Protein AF-A0A2V3IV19-F1 (afdb_monomer)

Solvent-accessible surface area (backbone atoms only — not comparable to full-atom values): 17914 Å² total; per-residue (Å²): 131,68,61,55,79,85,38,60,62,47,59,50,41,51,50,36,37,50,54,35,50,52,53,36,54,53,34,52,51,52,36,40,54,43,46,51,50,49,54,56,48,45,69,61,40,52,60,48,52,54,53,47,34,49,76,71,74,35,90,47,72,63,54,47,50,52,59,54,39,73,64,44,60,71,58,44,28,54,30,52,54,49,39,53,56,52,51,72,70,45,90,74,72,60,67,84,42,59,51,62,53,49,56,50,48,55,37,67,74,69,75,61,87,44,74,66,50,56,44,39,53,58,45,38,44,53,42,47,22,49,48,30,41,46,50,15,50,41,38,41,72,71,47,67,100,55,17,61,59,57,16,48,54,28,31,51,42,18,37,52,38,32,50,38,45,49,69,38,61,74,58,61,74,55,57,57,50,53,39,50,42,44,52,47,54,56,57,48,53,78,59,54,85,50,59,78,67,51,62,62,51,56,76,74,74,56,61,59,69,63,34,44,56,49,40,48,52,45,31,39,53,35,50,53,48,31,47,54,43,47,42,52,35,48,46,41,50,52,43,47,52,51,50,54,55,50,46,52,44,46,52,48,59,66,49,53,80,76,46,80,89,47,33,64,62,41,48,54,50,40,50,64,48,53,59,50,48,43,54,49,44,55,50,52,49,60,58,63,36,69,65,56,44,42,50,53,52,53,52,49,36,62,75,71,66,56,71,58,93,69,56,69,57,67,67,58,54,50,49,53,62,68,66,65,80,80,76,84,91,122

Radius of gyration: 22.76 Å; Cα contacts (8 Å, |Δi|>4): 335; chains: 1; bounding box: 57×36×74 Å

Structure (mmCIF, N/CA/C/O backbone):
data_AF-A0A2V3IV19-F1
#
_entry.id   AF-A0A2V3IV19-F1
#
loop_
_atom_site.group_PDB
_atom_site.id
_atom_site.type_symbol
_atom_site.label_atom_id
_atom_site.label_alt_id
_atom_site.label_comp_id
_atom_site.label_asym_id
_atom_site.label_entity_id
_atom_site.label_seq_id
_atom_site.pdbx_PDB_ins_code
_atom_site.Cartn_x
_atom_site.Cartn_y
_atom_site.Cartn_z
_atom_site.occupancy
_atom_site.B_iso_or_equiv
_atom_site.auth_seq_id
_atom_site.auth_comp_id
_atom_site.auth_asym_id
_atom_site.auth_atom_id
_atom_site.pdbx_PDB_model_num
ATOM 1 N N . MET A 1 1 ? 26.878 -9.800 -41.830 1.00 52.06 1 MET A N 1
ATOM 2 C CA . MET A 1 1 ? 27.479 -9.643 -40.488 1.00 52.06 1 MET A CA 1
ATOM 3 C C . MET A 1 1 ? 26.337 -9.477 -39.510 1.00 52.06 1 MET A C 1
ATOM 5 O O . MET A 1 1 ? 25.457 -8.678 -39.806 1.00 52.06 1 MET A O 1
ATOM 9 N N . SER A 1 2 ? 26.273 -10.272 -38.439 1.00 62.50 2 SER A N 1
ATOM 10 C CA . SER A 1 2 ? 25.193 -10.122 -37.458 1.00 62.50 2 SER A CA 1
ATOM 11 C C . SER A 1 2 ? 25.322 -8.772 -36.749 1.00 62.50 2 SER A C 1
ATOM 13 O O . SER A 1 2 ? 26.428 -8.311 -36.469 1.00 62.50 2 SER A O 1
ATOM 15 N N . ILE A 1 3 ? 24.183 -8.134 -36.481 1.00 62.25 3 ILE A N 1
ATOM 16 C CA . ILE A 1 3 ? 24.070 -6.857 -35.756 1.00 62.25 3 ILE A CA 1
ATOM 17 C C . ILE A 1 3 ? 24.782 -6.922 -34.391 1.00 62.25 3 ILE A C 1
ATOM 19 O O . ILE A 1 3 ? 25.356 -5.931 -33.943 1.00 62.25 3 ILE A O 1
ATOM 23 N N . ASP A 1 4 ? 24.851 -8.119 -33.803 1.00 64.75 4 ASP A N 1
ATOM 24 C CA . ASP A 1 4 ? 25.584 -8.425 -32.571 1.00 64.75 4 ASP A CA 1
ATOM 25 C C . ASP A 1 4 ? 27.076 -8.052 -32.604 1.00 64.75 4 ASP A C 1
ATOM 27 O O . ASP A 1 4 ? 27.657 -7.803 -31.553 1.00 64.75 4 ASP A O 1
ATOM 31 N N . LEU A 1 5 ? 27.715 -8.000 -33.782 1.00 71.19 5 LEU A N 1
ATOM 32 C CA . LEU A 1 5 ? 29.143 -7.677 -33.885 1.00 71.19 5 LEU A CA 1
ATOM 33 C C . LEU A 1 5 ? 29.427 -6.192 -33.604 1.00 71.19 5 LEU A C 1
ATOM 35 O O . LEU A 1 5 ? 30.480 -5.859 -33.069 1.00 71.19 5 LEU A O 1
ATOM 39 N N . PHE A 1 6 ? 28.495 -5.305 -33.964 1.00 77.00 6 PHE A N 1
ATOM 40 C CA . PHE A 1 6 ? 28.648 -3.856 -33.782 1.00 77.00 6 PHE A CA 1
ATOM 41 C C . PHE A 1 6 ? 28.018 -3.352 -32.479 1.00 77.00 6 PHE A C 1
ATOM 43 O O . PHE A 1 6 ? 28.392 -2.285 -31.995 1.00 77.00 6 PHE A O 1
ATOM 50 N N . TYR A 1 7 ? 27.089 -4.120 -31.900 1.00 81.44 7 TYR A N 1
ATOM 51 C CA . TYR A 1 7 ? 26.374 -3.765 -30.673 1.00 81.44 7 TYR A CA 1
ATOM 52 C C . TYR A 1 7 ? 26.265 -4.965 -29.713 1.00 81.44 7 TYR A C 1
ATOM 54 O O . TYR A 1 7 ? 25.152 -5.382 -29.385 1.00 81.44 7 TYR A O 1
ATOM 62 N N . PRO A 1 8 ? 27.392 -5.528 -29.237 1.00 85.44 8 PRO A N 1
ATOM 63 C CA . PRO A 1 8 ? 27.384 -6.736 -28.402 1.00 85.44 8 PRO A CA 1
ATOM 64 C C . PRO A 1 8 ? 26.578 -6.557 -27.105 1.00 85.44 8 PRO A C 1
ATOM 66 O O . PRO A 1 8 ? 25.877 -7.468 -26.666 1.00 85.44 8 PRO A O 1
ATOM 69 N N . GLU A 1 9 ? 26.591 -5.345 -26.549 1.00 91.12 9 GLU A N 1
ATOM 70 C CA . GLU A 1 9 ? 25.873 -4.987 -25.322 1.00 91.12 9 GLU A CA 1
ATOM 71 C C . GLU A 1 9 ? 24.345 -4.921 -25.481 1.00 91.12 9 GLU A C 1
ATOM 73 O O . GLU A 1 9 ? 23.625 -4.889 -24.486 1.00 91.12 9 GLU A O 1
ATOM 78 N N . ASN A 1 10 ? 23.799 -4.921 -26.706 1.00 89.12 10 ASN A N 1
ATOM 79 C CA . ASN A 1 10 ? 22.341 -4.925 -26.887 1.00 89.12 10 ASN A CA 1
ATOM 80 C C . ASN A 1 10 ? 21.701 -6.202 -26.333 1.00 89.12 10 ASN A C 1
ATOM 82 O O . ASN A 1 10 ? 20.564 -6.154 -25.872 1.00 89.12 10 ASN A O 1
ATOM 86 N N . ARG A 1 11 ? 22.434 -7.323 -26.305 1.00 88.56 11 ARG A N 1
ATOM 87 C CA . ARG A 1 11 ? 21.969 -8.555 -25.653 1.00 88.56 11 ARG A CA 1
ATOM 88 C C . ARG A 1 11 ? 21.822 -8.372 -24.143 1.00 88.56 11 ARG A C 1
ATOM 90 O O . ARG A 1 11 ? 20.810 -8.782 -23.583 1.00 88.56 11 ARG A O 1
ATOM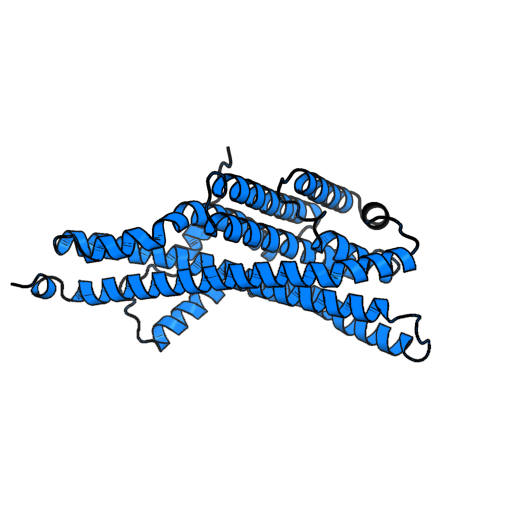 97 N N . ASN A 1 12 ? 22.790 -7.712 -23.507 1.00 93.62 12 ASN A N 1
ATOM 98 C CA . ASN A 1 12 ? 22.751 -7.408 -22.077 1.00 93.62 12 ASN A CA 1
ATOM 99 C C . ASN A 1 12 ? 21.617 -6.431 -21.748 1.00 93.62 12 ASN A C 1
ATOM 101 O O . ASN A 1 12 ? 20.843 -6.686 -20.829 1.00 93.62 12 ASN A O 1
ATOM 105 N N . ARG A 1 13 ? 21.437 -5.384 -22.564 1.00 93.38 13 ARG A N 1
ATOM 106 C CA . ARG A 1 13 ? 20.307 -4.453 -22.434 1.00 93.38 13 ARG A CA 1
ATOM 107 C C . ARG A 1 13 ? 18.954 -5.142 -22.582 1.00 93.38 13 ARG A C 1
ATOM 109 O O . ARG A 1 13 ? 18.081 -4.946 -21.749 1.00 93.38 13 ARG A O 1
ATOM 116 N N . ALA A 1 14 ? 18.774 -5.967 -23.615 1.00 89.81 14 ALA A N 1
ATOM 117 C CA . ALA A 1 14 ? 17.523 -6.694 -23.836 1.00 89.81 14 ALA A CA 1
ATOM 118 C C . ALA A 1 14 ? 17.211 -7.651 -22.676 1.00 89.81 14 ALA A C 1
ATOM 120 O O . ALA A 1 14 ? 16.070 -7.715 -22.212 1.00 89.81 14 ALA A O 1
ATOM 121 N N . LYS A 1 15 ? 18.236 -8.340 -22.157 1.00 91.31 15 LYS A N 1
ATOM 122 C CA . LYS A 1 15 ? 18.108 -9.158 -20.949 1.00 91.31 15 LYS A CA 1
ATOM 123 C C . LYS A 1 15 ? 17.682 -8.306 -19.751 1.00 91.31 15 LYS A C 1
ATOM 125 O O . LYS A 1 15 ? 16.736 -8.679 -19.069 1.00 91.31 15 LYS A O 1
ATOM 130 N N . ARG A 1 16 ? 18.314 -7.148 -19.534 1.00 94.69 16 ARG A N 1
ATOM 131 C CA . ARG A 1 16 ? 17.967 -6.231 -18.439 1.00 94.69 16 ARG A CA 1
ATOM 132 C C . ARG A 1 16 ? 16.533 -5.710 -18.543 1.00 94.69 16 ARG A C 1
ATOM 134 O O . ARG A 1 16 ? 15.823 -5.724 -17.545 1.00 94.69 16 ARG A O 1
ATOM 141 N N . VAL A 1 17 ? 16.081 -5.312 -19.734 1.00 92.31 17 VAL A N 1
ATOM 142 C CA . VAL A 1 17 ? 14.677 -4.924 -19.968 1.00 92.31 17 VAL A CA 1
ATOM 143 C C . VAL A 1 17 ? 13.735 -6.064 -19.586 1.00 92.31 17 VAL A C 1
ATOM 145 O O . VAL A 1 17 ? 12.771 -5.828 -18.867 1.00 92.31 17 VAL A O 1
ATOM 148 N N . THR A 1 18 ? 14.036 -7.295 -20.012 1.00 89.75 18 THR A N 1
ATOM 149 C CA . THR A 1 18 ? 13.221 -8.479 -19.685 1.00 89.75 18 THR A CA 1
ATOM 150 C C . THR A 1 18 ? 13.160 -8.707 -18.174 1.00 89.75 18 THR A C 1
ATOM 152 O O . THR A 1 18 ? 12.074 -8.820 -17.623 1.00 89.75 18 THR A O 1
ATOM 155 N N . GLU A 1 19 ? 14.306 -8.668 -17.487 1.00 94.06 19 GLU A N 1
ATOM 156 C CA . GLU A 1 19 ? 14.378 -8.799 -16.025 1.00 94.06 19 GLU A CA 1
ATOM 157 C C . GLU A 1 19 ? 13.529 -7.733 -15.305 1.00 94.06 19 GLU A C 1
ATOM 159 O O . GLU A 1 19 ? 12.801 -8.055 -14.370 1.00 94.06 19 GLU A O 1
ATOM 164 N N . LEU A 1 20 ? 13.584 -6.470 -15.744 1.00 93.56 20 LEU A N 1
ATOM 165 C CA . LEU A 1 20 ? 12.790 -5.385 -15.155 1.00 93.56 20 LEU A CA 1
ATOM 166 C C . LEU A 1 20 ? 11.284 -5.561 -15.408 1.00 93.56 20 LEU A C 1
ATOM 168 O O . LEU A 1 20 ? 10.480 -5.300 -14.513 1.00 93.56 20 LEU A O 1
ATOM 172 N N . VAL A 1 21 ? 10.898 -6.002 -16.608 1.00 90.12 21 VAL A N 1
ATOM 173 C CA . VAL A 1 21 ? 9.497 -6.282 -16.968 1.00 90.12 21 VAL A CA 1
ATOM 174 C C . VAL A 1 21 ? 8.944 -7.453 -16.157 1.00 90.12 21 VAL A C 1
ATOM 176 O O . VAL A 1 21 ? 7.823 -7.365 -15.646 1.00 90.12 21 VAL A O 1
ATOM 179 N N . ASP A 1 22 ? 9.729 -8.518 -15.993 1.00 90.88 22 ASP A N 1
ATOM 180 C CA . ASP A 1 22 ? 9.362 -9.684 -15.191 1.00 90.88 22 ASP A CA 1
ATOM 181 C C . ASP A 1 22 ? 9.191 -9.302 -13.712 1.00 90.88 22 ASP A C 1
ATOM 183 O O . ASP A 1 22 ? 8.185 -9.666 -13.098 1.00 90.88 22 ASP A O 1
ATOM 187 N N . ASP A 1 23 ? 10.115 -8.502 -13.156 1.00 93.94 23 ASP A N 1
ATOM 188 C CA . ASP A 1 23 ? 10.024 -7.981 -11.785 1.00 93.94 23 ASP A CA 1
ATOM 189 C C . ASP A 1 23 ? 8.724 -7.170 -11.594 1.00 93.94 23 ASP A C 1
ATOM 191 O O . ASP A 1 23 ? 7.962 -7.407 -10.652 1.00 93.94 23 ASP A O 1
ATOM 195 N N . VAL A 1 24 ? 8.442 -6.223 -12.503 1.00 91.62 24 VAL A N 1
ATOM 196 C CA . VAL A 1 24 ? 7.226 -5.389 -12.469 1.00 91.62 24 VAL A CA 1
ATOM 197 C C . VAL A 1 24 ? 5.968 -6.253 -12.533 1.00 91.62 24 VAL A C 1
ATOM 199 O O . VAL A 1 24 ? 5.071 -6.080 -11.708 1.00 91.62 24 VAL A O 1
ATOM 202 N N . SER A 1 25 ? 5.911 -7.203 -13.465 1.00 90.12 25 SER A N 1
ATOM 203 C CA . SER A 1 25 ? 4.753 -8.084 -13.663 1.00 90.12 25 SER A CA 1
ATOM 204 C C . SER A 1 25 ? 4.514 -8.992 -12.454 1.00 90.12 25 SER A C 1
ATOM 206 O O . SER A 1 25 ? 3.380 -9.164 -12.002 1.00 90.12 25 SER A O 1
ATOM 208 N N . GLY A 1 26 ? 5.585 -9.548 -11.878 1.00 92.50 26 GLY A N 1
ATOM 209 C CA . GLY A 1 26 ? 5.513 -10.352 -10.659 1.00 92.50 26 GLY A CA 1
ATOM 210 C C . GLY A 1 26 ? 4.935 -9.564 -9.483 1.00 92.50 26 GLY A C 1
ATOM 211 O O . GLY A 1 26 ? 4.044 -10.048 -8.784 1.00 92.50 26 GLY A O 1
ATOM 212 N N . MET A 1 27 ? 5.377 -8.320 -9.299 1.00 93.94 27 MET A N 1
ATOM 213 C CA . MET A 1 27 ? 4.869 -7.451 -8.237 1.00 93.94 27 MET A CA 1
ATOM 214 C C . MET A 1 27 ? 3.436 -6.966 -8.483 1.00 93.94 27 MET A C 1
ATOM 216 O O . MET A 1 27 ? 2.649 -6.887 -7.542 1.00 93.94 27 MET A O 1
ATOM 220 N N . GLN A 1 28 ? 3.056 -6.697 -9.734 1.00 90.94 28 GLN A N 1
ATOM 221 C CA . GLN A 1 28 ? 1.670 -6.390 -10.100 1.00 90.94 28 GLN A CA 1
ATOM 222 C C . GLN A 1 28 ? 0.714 -7.518 -9.696 1.00 90.94 28 GLN A C 1
ATOM 224 O O . GLN A 1 28 ? -0.318 -7.260 -9.072 1.00 90.94 28 GLN A O 1
ATOM 229 N N . ASN A 1 29 ? 1.091 -8.767 -9.981 1.00 92.81 29 ASN A N 1
ATOM 230 C CA . ASN A 1 29 ? 0.334 -9.937 -9.540 1.00 92.81 29 ASN A CA 1
ATOM 231 C C . ASN A 1 29 ? 0.284 -10.029 -8.009 1.00 92.81 29 ASN A C 1
ATOM 233 O O . ASN A 1 29 ? -0.790 -10.227 -7.449 1.00 92.81 29 ASN A O 1
ATOM 237 N N . ALA A 1 30 ? 1.405 -9.788 -7.322 1.00 94.69 30 ALA A N 1
ATOM 238 C CA . ALA A 1 30 ? 1.436 -9.785 -5.860 1.00 94.69 30 ALA A CA 1
ATOM 239 C C . ALA A 1 30 ? 0.510 -8.719 -5.240 1.00 94.69 30 ALA A C 1
ATOM 241 O O . ALA A 1 30 ? -0.105 -8.974 -4.205 1.00 94.69 30 ALA A O 1
ATOM 242 N N . ILE A 1 31 ? 0.384 -7.534 -5.851 1.00 92.75 31 ILE A N 1
ATOM 243 C CA . ILE A 1 31 ? -0.557 -6.491 -5.406 1.00 92.75 31 ILE A CA 1
ATOM 244 C C . ILE A 1 31 ? -2.004 -6.951 -5.593 1.00 92.75 31 ILE A C 1
ATOM 246 O O . ILE A 1 31 ? -2.818 -6.750 -4.689 1.00 92.75 31 ILE A O 1
ATOM 250 N N . ARG A 1 32 ? -2.328 -7.591 -6.724 1.00 93.69 32 ARG A N 1
ATOM 251 C CA . ARG A 1 32 ? -3.662 -8.161 -6.953 1.00 93.69 32 ARG A CA 1
ATOM 252 C C . ARG A 1 32 ? -3.995 -9.208 -5.893 1.00 93.69 32 ARG A C 1
ATOM 254 O O . ARG A 1 32 ? -5.013 -9.077 -5.225 1.00 93.69 32 ARG A O 1
ATOM 261 N N . ASP A 1 33 ? -3.103 -10.168 -5.671 1.00 95.75 33 ASP A N 1
ATOM 262 C CA . ASP A 1 33 ? -3.319 -11.244 -4.701 1.00 95.75 33 ASP A CA 1
ATOM 263 C C . ASP A 1 33 ? -3.478 -10.693 -3.271 1.00 95.75 33 ASP A C 1
ATOM 265 O O . ASP A 1 33 ? -4.300 -11.174 -2.494 1.00 95.75 33 ASP A O 1
ATOM 269 N N . LYS A 1 34 ? -2.729 -9.641 -2.909 1.00 94.94 34 LYS A N 1
ATOM 270 C CA . LYS A 1 34 ? -2.891 -8.942 -1.620 1.00 94.94 34 LYS A CA 1
ATOM 271 C C . LYS A 1 34 ? -4.200 -8.160 -1.532 1.00 94.94 34 LYS A C 1
ATOM 273 O O . LYS A 1 34 ? -4.776 -8.078 -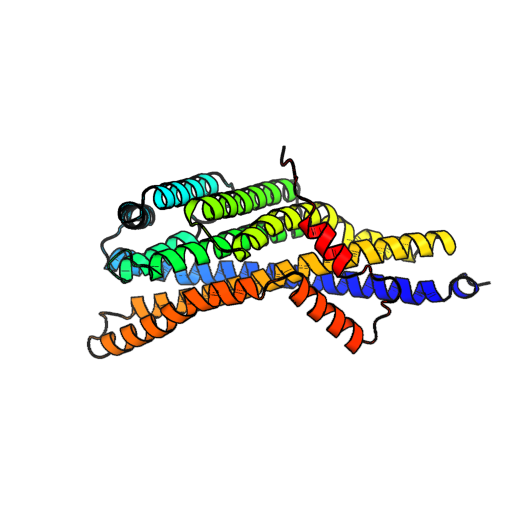0.452 1.00 94.94 34 LYS A O 1
ATOM 278 N N . THR A 1 35 ? -4.670 -7.596 -2.642 1.00 91.94 35 THR A N 1
ATOM 279 C CA . THR A 1 35 ? -5.984 -6.940 -2.708 1.00 91.94 35 THR A CA 1
ATOM 280 C C . THR A 1 35 ? -7.093 -7.961 -2.465 1.00 91.94 35 THR A C 1
ATOM 282 O O . THR A 1 35 ? -7.953 -7.720 -1.622 1.00 91.94 35 THR A O 1
ATOM 285 N N . ASP A 1 36 ? -7.012 -9.130 -3.102 1.00 91.94 36 ASP A N 1
ATOM 286 C CA . ASP A 1 36 ? -7.973 -10.218 -2.903 1.00 91.94 36 ASP A CA 1
ATOM 287 C C . ASP A 1 36 ? -7.933 -10.737 -1.446 1.00 91.94 36 ASP A C 1
ATOM 289 O O . ASP A 1 36 ? -8.977 -10.886 -0.816 1.00 91.94 36 ASP A O 1
ATOM 293 N N . GLN A 1 37 ? -6.743 -10.896 -0.844 1.00 92.44 37 GLN A N 1
ATOM 294 C CA . GLN A 1 37 ? -6.603 -11.244 0.584 1.00 92.44 37 GLN A CA 1
ATOM 295 C C . GLN A 1 37 ? -7.268 -10.224 1.520 1.00 92.44 37 GLN A C 1
ATOM 297 O O . GLN A 1 37 ? -7.842 -10.597 2.546 1.00 92.44 37 GLN A O 1
ATOM 302 N N . LEU A 1 38 ? -7.176 -8.930 1.198 1.00 88.81 38 LEU A N 1
ATOM 303 C CA . LEU A 1 38 ? -7.836 -7.878 1.969 1.00 88.81 38 LEU A CA 1
ATOM 304 C C . LEU A 1 38 ? -9.355 -7.934 1.824 1.00 88.81 38 LEU A C 1
ATOM 306 O O . LEU A 1 38 ? -10.051 -7.670 2.802 1.00 88.81 38 LEU A O 1
ATOM 310 N N . ASP A 1 39 ? -9.873 -8.261 0.643 1.00 88.19 39 ASP A N 1
ATOM 311 C CA . ASP A 1 39 ? -11.312 -8.426 0.423 1.00 88.19 39 ASP A CA 1
ATOM 312 C C . ASP A 1 39 ? -11.846 -9.680 1.149 1.00 88.19 39 ASP A C 1
ATOM 314 O O . ASP A 1 39 ? -12.890 -9.633 1.801 1.00 88.19 39 ASP A O 1
ATOM 318 N N . GLU A 1 40 ? -11.101 -10.790 1.139 1.00 89.06 40 GLU A N 1
ATOM 319 C CA . GLU A 1 40 ? -11.448 -12.000 1.899 1.00 89.06 40 GLU A CA 1
ATOM 320 C C . GLU A 1 40 ? -11.448 -11.771 3.413 1.00 89.06 40 GLU A C 1
ATOM 322 O O . GLU A 1 40 ? -12.303 -12.288 4.136 1.00 89.06 40 GLU A O 1
ATOM 327 N N . ALA A 1 41 ? -10.464 -11.027 3.913 1.00 87.06 41 ALA A N 1
ATOM 328 C CA . ALA A 1 41 ? -10.375 -10.700 5.326 1.00 87.06 41 ALA A CA 1
ATOM 329 C C . ALA A 1 41 ? -11.518 -9.779 5.775 1.00 87.06 41 ALA A C 1
ATOM 331 O O . ALA A 1 41 ? -12.065 -9.987 6.858 1.00 87.06 41 ALA A O 1
ATOM 332 N N . ASP A 1 42 ? -11.963 -8.850 4.926 1.00 83.38 42 ASP A N 1
ATOM 333 C CA . ASP A 1 42 ? -13.160 -8.053 5.210 1.00 83.38 42 ASP A CA 1
ATOM 334 C C . ASP A 1 42 ? -14.389 -8.934 5.390 1.00 83.38 42 ASP A C 1
ATOM 336 O O . ASP A 1 42 ? -15.099 -8.805 6.387 1.00 83.38 42 ASP A O 1
ATOM 340 N N . ALA A 1 43 ? -14.598 -9.897 4.489 1.00 85.69 43 ALA A N 1
ATOM 341 C CA . ALA A 1 43 ? -15.728 -10.816 4.581 1.00 85.69 43 ALA A CA 1
ATOM 342 C C . ALA A 1 43 ? -15.763 -11.589 5.917 1.00 85.69 43 ALA A C 1
ATOM 344 O O . ALA A 1 43 ? -16.844 -11.927 6.405 1.00 85.69 43 ALA A O 1
ATOM 345 N N . ARG A 1 44 ? -14.600 -11.847 6.536 1.00 86.94 44 ARG A N 1
ATOM 346 C CA . ARG A 1 44 ? -14.497 -12.489 7.861 1.00 86.94 44 ARG A CA 1
ATOM 347 C C . ARG A 1 44 ? -14.686 -11.522 9.018 1.00 86.94 44 ARG A C 1
ATOM 349 O O . ARG A 1 44 ? -15.297 -11.880 10.025 1.00 86.94 44 ARG A O 1
ATOM 356 N N . ILE A 1 45 ? -14.163 -10.310 8.893 1.00 84.38 45 ILE A N 1
ATOM 357 C CA . ILE A 1 45 ? -14.211 -9.324 9.964 1.00 84.38 45 ILE A CA 1
ATOM 358 C C . ILE A 1 45 ? -15.612 -8.653 10.038 1.00 84.38 45 ILE A C 1
ATOM 360 O O . ILE A 1 45 ? -16.055 -8.334 11.141 1.00 84.38 45 ILE A O 1
ATOM 364 N N . VAL A 1 46 ? -16.361 -8.494 8.927 1.00 83.19 46 VAL A N 1
ATOM 365 C CA . VAL A 1 46 ? -17.700 -7.849 8.903 1.00 83.19 46 VAL A CA 1
ATOM 366 C C . VAL A 1 46 ? -18.645 -8.476 9.948 1.00 83.19 46 VAL A C 1
ATOM 368 O O . VAL A 1 46 ? -19.234 -7.737 10.743 1.00 83.19 46 VAL A O 1
ATOM 371 N N . PRO A 1 47 ? -18.799 -9.815 10.026 1.00 84.44 47 PRO A N 1
ATOM 372 C CA . PRO A 1 47 ? -19.600 -10.451 11.072 1.00 84.44 47 PRO A CA 1
ATOM 373 C C . PRO A 1 47 ? -19.138 -10.128 12.498 1.00 84.44 47 PRO A C 1
ATOM 375 O O . PRO A 1 47 ? -19.980 -9.860 13.354 1.00 84.44 47 PRO A O 1
ATOM 378 N N . LEU A 1 48 ? -17.823 -10.107 12.751 1.00 84.75 48 LEU A N 1
ATOM 379 C CA . LEU A 1 48 ? -17.266 -9.803 14.075 1.00 84.75 48 LEU A CA 1
ATOM 380 C C . LEU A 1 48 ? -17.609 -8.374 14.504 1.00 84.75 48 LEU A C 1
ATOM 382 O O . LEU A 1 48 ? -18.015 -8.151 15.646 1.00 84.75 48 LEU A O 1
ATOM 386 N N . LEU A 1 49 ? -17.507 -7.415 13.580 1.00 80.75 49 LEU A N 1
ATOM 387 C CA . LEU A 1 49 ? -17.901 -6.025 13.818 1.00 80.75 49 LEU A CA 1
ATOM 388 C C . LEU A 1 49 ? -19.390 -5.914 14.135 1.00 80.75 49 LEU A C 1
ATOM 390 O O . LEU A 1 49 ? -19.760 -5.263 15.109 1.00 80.75 49 LEU A O 1
ATOM 394 N N . ASN A 1 50 ? -20.242 -6.588 13.360 1.00 82.06 50 ASN A N 1
ATOM 395 C CA . ASN A 1 50 ? -21.685 -6.594 13.590 1.00 82.06 50 ASN A CA 1
ATOM 396 C C . ASN A 1 50 ? -22.046 -7.161 14.972 1.00 82.06 50 ASN A C 1
ATOM 398 O O . ASN A 1 50 ? -22.912 -6.617 15.661 1.00 82.06 50 ASN A O 1
ATOM 402 N N . ASP A 1 51 ? -21.380 -8.232 15.401 1.00 84.06 51 ASP A N 1
ATOM 403 C CA . ASP A 1 51 ? -21.598 -8.824 16.721 1.00 84.06 51 ASP A CA 1
ATOM 404 C C . ASP A 1 51 ? -21.123 -7.906 17.851 1.00 84.06 51 ASP A C 1
ATOM 406 O O . ASP A 1 51 ? -21.828 -7.743 18.852 1.00 84.06 51 ASP A O 1
ATOM 410 N N . LEU A 1 52 ? -19.976 -7.245 17.679 1.00 82.81 52 LEU A N 1
ATOM 411 C CA . LEU A 1 52 ? -19.485 -6.254 18.635 1.00 82.81 52 LEU A CA 1
ATOM 412 C C . LEU A 1 52 ? -20.413 -5.044 18.717 1.00 82.81 52 LEU A C 1
ATOM 414 O O . LEU A 1 52 ? -20.800 -4.646 19.813 1.00 82.81 52 LEU A O 1
ATOM 418 N N . MET A 1 53 ? -20.848 -4.496 17.586 1.00 81.56 53 MET A N 1
ATOM 419 C CA . MET A 1 53 ? -21.807 -3.395 17.559 1.00 81.56 53 MET A CA 1
ATOM 420 C C . MET A 1 53 ? -23.079 -3.739 18.338 1.00 81.56 53 MET A C 1
ATOM 422 O O . MET A 1 53 ? -23.477 -2.976 19.221 1.00 81.56 53 MET A O 1
ATOM 426 N N . ARG A 1 54 ? -23.665 -4.923 18.105 1.00 85.12 54 ARG A N 1
ATOM 427 C CA . ARG A 1 54 ? -24.834 -5.400 18.865 1.00 85.12 54 ARG A CA 1
ATOM 428 C C . ARG A 1 54 ? -24.540 -5.512 20.359 1.00 85.12 54 ARG A C 1
ATOM 430 O O . ARG A 1 54 ? -25.361 -5.079 21.166 1.00 85.12 54 ARG A O 1
ATOM 437 N N . LYS A 1 55 ? -23.375 -6.055 20.731 1.00 83.88 55 LYS A N 1
ATOM 438 C CA . LYS A 1 55 ? -22.919 -6.168 22.128 1.00 83.88 55 LYS A CA 1
ATOM 439 C C . LYS A 1 55 ? -22.839 -4.800 22.816 1.00 83.88 55 LYS A C 1
ATOM 441 O O . LYS A 1 55 ? -23.161 -4.703 23.997 1.00 83.88 55 LYS A O 1
ATOM 446 N N . TYR A 1 56 ? -22.485 -3.747 22.081 1.00 81.44 56 TYR A N 1
ATOM 447 C CA . TYR A 1 56 ? -22.433 -2.367 22.577 1.00 81.44 56 TYR A CA 1
ATOM 448 C C . TYR A 1 56 ? -23.722 -1.559 22.348 1.00 81.44 56 TYR A C 1
ATOM 450 O O . TYR A 1 56 ? -23.736 -0.352 22.594 1.00 81.44 56 TYR A O 1
ATOM 458 N N . GLY A 1 57 ? -24.812 -2.205 21.917 1.00 86.25 57 GLY A N 1
ATOM 459 C CA . GLY A 1 57 ? -26.118 -1.569 21.723 1.00 86.25 57 GLY A CA 1
ATOM 460 C C . GLY A 1 57 ? -26.226 -0.682 20.477 1.00 86.25 57 GLY A C 1
ATOM 461 O O . GLY A 1 57 ? -27.155 0.117 20.384 1.00 86.25 57 GLY A O 1
ATOM 462 N N . LEU A 1 58 ? -25.297 -0.814 19.530 1.00 84.88 58 LEU A N 1
ATOM 463 C CA . LEU A 1 58 ? -25.274 -0.082 18.265 1.00 84.88 58 LEU A CA 1
ATOM 464 C C . LEU A 1 58 ? -26.014 -0.892 17.196 1.00 84.88 58 LEU A C 1
ATOM 466 O O . LEU A 1 58 ? -25.850 -2.111 17.104 1.00 84.88 58 LEU A O 1
ATOM 470 N N . ARG A 1 59 ? -26.858 -0.229 16.399 1.00 83.44 59 ARG A N 1
ATOM 471 C CA . ARG A 1 59 ? -27.681 -0.892 15.375 1.00 83.44 59 ARG A CA 1
ATOM 472 C C . ARG A 1 59 ? -27.032 -0.824 14.005 1.00 83.44 59 ARG A C 1
ATOM 474 O O . ARG A 1 59 ? -27.209 -1.746 13.213 1.00 83.44 59 ARG A O 1
ATOM 481 N N . THR A 1 60 ? -26.314 0.260 13.733 1.00 77.69 60 THR A N 1
ATOM 482 C CA . THR A 1 60 ? -25.707 0.530 12.430 1.00 77.69 60 THR A CA 1
ATOM 483 C C . THR A 1 60 ? -24.260 0.992 12.566 1.00 77.69 60 THR A C 1
ATOM 485 O O . THR A 1 60 ? -23.827 1.458 13.620 1.00 77.69 60 THR A O 1
ATOM 488 N N . VAL A 1 61 ? -23.506 0.841 11.478 1.00 73.94 61 VAL A N 1
ATOM 489 C CA . VAL A 1 61 ? -22.152 1.390 11.354 1.00 73.94 61 VAL A CA 1
ATOM 490 C C . VAL A 1 61 ? -22.171 2.912 11.520 1.00 73.94 61 VAL A C 1
ATOM 492 O O . VAL A 1 61 ? -21.256 3.474 12.112 1.00 73.94 61 VAL A O 1
ATOM 495 N N . ASP A 1 62 ? -23.239 3.570 11.066 1.00 76.00 62 ASP A N 1
ATOM 496 C CA . ASP A 1 62 ? -23.414 5.011 11.230 1.00 76.00 62 ASP A CA 1
ATOM 497 C C . ASP A 1 62 ? -23.588 5.382 12.720 1.00 76.00 62 ASP A C 1
ATOM 499 O O . ASP A 1 62 ? -22.955 6.328 13.174 1.00 76.00 62 ASP A O 1
ATOM 503 N N . ASP A 1 63 ? -24.327 4.598 13.524 1.00 78.69 63 ASP A N 1
ATOM 504 C CA . ASP A 1 63 ? -24.450 4.830 14.983 1.00 78.69 63 ASP A CA 1
ATOM 505 C C . ASP A 1 63 ? -23.085 4.782 15.673 1.00 78.69 63 ASP A C 1
ATOM 507 O O . ASP A 1 63 ? -22.791 5.544 16.598 1.00 78.69 63 ASP A O 1
ATOM 511 N N . LEU A 1 64 ? -22.262 3.832 15.233 1.00 77.31 64 LEU A N 1
ATOM 512 C CA . LEU A 1 64 ? -20.912 3.671 15.718 1.00 77.31 64 LEU A CA 1
ATOM 513 C C . LEU A 1 64 ? -20.079 4.905 15.334 1.00 77.31 64 LEU A C 1
ATOM 515 O O . LEU A 1 64 ? -19.510 5.531 16.224 1.00 77.31 64 LEU A O 1
ATOM 519 N N . ILE A 1 65 ? -20.045 5.278 14.050 1.00 76.81 65 ILE A N 1
ATOM 520 C CA . ILE A 1 65 ? -19.332 6.467 13.556 1.00 76.81 65 ILE A CA 1
ATOM 521 C C . ILE A 1 65 ? -19.745 7.711 14.346 1.00 76.81 65 ILE A C 1
ATOM 523 O O . ILE A 1 65 ? -18.875 8.412 14.854 1.00 76.81 65 ILE A O 1
ATOM 527 N N . GLU A 1 66 ? -21.046 7.962 14.498 1.00 82.06 66 GLU A N 1
ATOM 528 C CA . GLU A 1 66 ? -21.565 9.123 15.226 1.00 82.06 66 GLU A CA 1
ATOM 529 C C . GLU A 1 66 ? -21.094 9.143 16.678 1.00 82.06 66 GLU A C 1
ATOM 531 O O . GLU A 1 66 ? -20.644 10.177 17.170 1.00 82.06 66 GLU A O 1
ATOM 536 N N . ARG A 1 67 ? -21.122 7.991 17.357 1.00 79.56 67 ARG A N 1
ATOM 537 C CA . ARG A 1 67 ? -20.625 7.883 18.731 1.00 79.56 67 ARG A CA 1
ATOM 538 C C . ARG A 1 67 ? -19.146 8.243 18.833 1.00 79.56 67 ARG A C 1
ATOM 540 O O . ARG A 1 67 ? -18.752 8.928 19.769 1.00 79.56 67 ARG A O 1
ATOM 547 N N . VAL A 1 68 ? -18.333 7.781 17.888 1.00 76.38 68 VAL A N 1
ATOM 548 C CA . VAL A 1 68 ? -16.885 8.032 17.898 1.00 76.38 68 VAL A CA 1
ATOM 549 C C . VAL A 1 68 ? -16.572 9.477 17.577 1.00 76.38 68 VAL A C 1
ATOM 551 O O . VAL A 1 68 ? -15.785 10.117 18.268 1.00 76.38 68 VAL A O 1
ATOM 554 N N . VAL A 1 69 ? -17.213 9.995 16.537 1.00 79.50 69 VAL A N 1
ATOM 555 C CA . VAL A 1 69 ? -17.028 11.363 16.076 1.00 79.50 69 VAL A CA 1
ATOM 556 C C . VAL A 1 69 ? -17.467 12.367 17.147 1.00 79.50 69 VAL A C 1
ATOM 558 O O . VAL A 1 69 ? -16.767 13.354 17.350 1.00 79.50 69 VAL A O 1
ATOM 561 N N . ALA A 1 70 ? -18.538 12.086 17.897 1.00 84.12 70 ALA A N 1
ATOM 562 C CA . ALA A 1 70 ? -19.020 12.947 18.982 1.00 84.12 70 ALA A CA 1
ATOM 563 C C . ALA A 1 70 ? -18.027 13.118 20.147 1.00 84.12 70 ALA A C 1
ATOM 565 O O . ALA A 1 70 ? -18.124 14.088 20.898 1.00 84.12 70 ALA A O 1
ATOM 566 N N . GLU A 1 71 ? -17.086 12.189 20.322 1.00 82.00 71 GLU A N 1
ATOM 567 C CA . GLU A 1 71 ? -16.060 12.285 21.363 1.00 82.00 71 GLU A CA 1
ATOM 568 C C . GLU A 1 71 ? -14.750 12.922 20.854 1.00 82.00 71 GLU A C 1
ATOM 570 O O . GLU A 1 71 ? -13.843 13.207 21.640 1.00 82.00 71 GLU A O 1
ATOM 575 N N . MET A 1 72 ? -14.619 13.154 19.544 1.00 79.12 72 MET A N 1
ATOM 576 C CA . MET A 1 72 ? -13.401 13.694 18.942 1.00 79.12 72 MET A CA 1
ATOM 577 C C . MET A 1 72 ? -13.325 15.221 19.023 1.00 79.12 72 MET A C 1
ATOM 579 O O . MET A 1 72 ? -14.347 15.904 19.082 1.00 79.12 72 MET A O 1
ATOM 583 N N . PRO A 1 73 ? -12.113 15.807 18.964 1.00 85.75 73 PRO A N 1
ATOM 584 C CA . PRO A 1 73 ? -12.010 17.246 18.810 1.00 85.75 73 PRO A CA 1
ATOM 585 C C . PRO A 1 73 ? -12.544 17.684 17.425 1.00 85.75 73 PRO A C 1
ATOM 587 O O . PRO A 1 73 ? -12.405 16.938 16.447 1.00 85.75 73 PRO A O 1
ATOM 590 N N . PRO A 1 74 ? -13.104 18.907 17.297 1.00 89.56 74 PRO A N 1
ATOM 591 C CA . PRO A 1 74 ? -13.866 19.322 16.109 1.00 89.56 74 PRO A CA 1
ATOM 592 C C . PRO A 1 74 ? -13.121 19.189 14.771 1.00 89.56 74 PRO A C 1
ATOM 594 O O . PRO A 1 74 ? -13.712 18.876 13.740 1.00 89.56 74 PRO A O 1
ATOM 597 N N . LYS A 1 75 ? -11.800 19.408 14.776 1.00 86.75 75 LYS A N 1
ATOM 598 C CA . LYS A 1 75 ? -10.949 19.327 13.578 1.00 86.75 75 LYS A CA 1
ATOM 599 C C . LYS A 1 75 ? -10.832 17.890 13.048 1.00 86.75 75 LYS A C 1
ATOM 601 O O . LYS A 1 75 ? -10.812 17.670 11.834 1.00 86.75 75 LYS A O 1
ATOM 606 N N . GLN A 1 76 ? -10.735 16.916 13.951 1.00 83.19 76 GLN A N 1
ATOM 607 C CA . GLN A 1 76 ? -10.654 15.492 13.632 1.00 83.19 76 GLN A CA 1
ATOM 608 C C . GLN A 1 76 ? -12.022 14.951 13.227 1.00 83.19 76 GLN A C 1
ATOM 610 O O . GLN A 1 76 ? -12.105 14.243 12.225 1.00 83.19 76 GLN A O 1
ATOM 615 N N . GLU A 1 77 ? -13.082 15.347 13.940 1.00 85.50 77 GLU A N 1
ATOM 616 C CA . GLU A 1 77 ? -14.469 15.060 13.558 1.00 85.50 77 GLU A CA 1
ATOM 617 C C . GLU A 1 77 ? -14.727 15.476 12.104 1.00 85.50 77 GLU A C 1
ATOM 619 O O . GLU A 1 77 ? -15.124 14.652 11.277 1.00 85.50 77 GLU A O 1
ATOM 624 N N . GLN A 1 78 ? -14.447 16.741 11.772 1.00 87.31 78 GLN A N 1
ATOM 625 C CA . GLN A 1 78 ? -14.682 17.265 10.430 1.00 87.31 78 GLN A CA 1
ATOM 626 C C . GLN A 1 78 ? -13.876 16.493 9.379 1.00 87.31 78 GLN A C 1
ATOM 628 O O . GLN A 1 78 ? -14.383 16.210 8.293 1.00 87.31 78 GLN A O 1
ATOM 633 N N . GLY A 1 79 ? -12.636 16.127 9.713 1.00 82.44 79 GLY A N 1
ATOM 634 C CA . GLY A 1 79 ? -11.777 15.329 8.846 1.00 82.44 79 GLY A CA 1
ATOM 635 C C . GLY A 1 79 ? -12.371 13.958 8.539 1.00 82.44 79 GLY A C 1
ATOM 636 O O . GLY A 1 79 ? -12.488 13.587 7.376 1.00 82.44 79 GLY A O 1
ATOM 637 N N . ILE A 1 80 ? -12.797 13.223 9.566 1.00 79.50 80 ILE A N 1
ATOM 638 C CA . ILE A 1 80 ? -13.383 11.887 9.396 1.00 79.50 80 ILE A CA 1
ATOM 639 C C . ILE A 1 80 ? -14.695 11.955 8.625 1.00 79.50 80 ILE A C 1
ATOM 641 O O . ILE A 1 80 ? -14.868 11.195 7.676 1.00 79.50 80 ILE A O 1
ATOM 645 N N . ARG A 1 81 ? -15.589 12.893 8.961 1.00 84.69 81 ARG A N 1
ATOM 646 C CA . ARG A 1 81 ? -16.850 13.073 8.225 1.00 84.69 81 ARG A CA 1
ATOM 647 C C . ARG A 1 81 ? -16.605 13.348 6.747 1.00 84.69 81 ARG A C 1
ATOM 649 O O . ARG A 1 81 ? -17.275 12.768 5.903 1.00 84.69 81 ARG A O 1
ATOM 656 N N . LYS A 1 82 ? -15.616 14.188 6.434 1.00 83.88 82 LYS A N 1
ATOM 657 C CA . LYS A 1 82 ? -15.239 14.480 5.050 1.00 83.88 82 LYS A CA 1
ATOM 658 C C . LYS A 1 82 ? -14.693 13.246 4.330 1.00 83.88 82 LYS A C 1
ATOM 660 O O . LYS A 1 82 ? -15.052 13.029 3.182 1.00 83.88 82 LYS A O 1
ATOM 665 N N . ILE A 1 83 ? -13.862 12.433 4.986 1.00 79.44 83 ILE A N 1
ATOM 666 C CA . ILE A 1 83 ? -13.352 11.180 4.404 1.00 79.44 83 ILE A CA 1
ATOM 667 C C . ILE A 1 83 ? -14.508 10.233 4.089 1.00 79.44 83 ILE A C 1
ATOM 669 O O . ILE A 1 83 ? -14.561 9.703 2.988 1.00 79.44 83 ILE A O 1
ATOM 673 N N . LEU A 1 84 ? -15.437 10.048 5.029 1.00 79.06 84 LEU A N 1
ATOM 674 C CA . LEU A 1 84 ? -16.609 9.192 4.836 1.00 79.06 84 LEU A CA 1
ATOM 675 C C . LEU A 1 84 ? -17.498 9.693 3.689 1.00 79.06 84 LEU A C 1
ATOM 677 O O . LEU A 1 84 ? -17.859 8.911 2.820 1.00 79.06 84 LEU A O 1
ATOM 681 N N . ASP A 1 85 ? -17.773 10.998 3.632 1.00 82.38 85 ASP A N 1
ATOM 682 C CA . ASP A 1 85 ? -18.543 11.627 2.548 1.00 82.38 85 ASP A CA 1
ATOM 683 C C . ASP A 1 85 ? -17.837 11.523 1.183 1.00 82.38 85 ASP A C 1
ATOM 685 O O . ASP A 1 85 ? -18.475 11.265 0.163 1.00 82.38 85 ASP A O 1
ATOM 689 N N . ASP A 1 86 ? -16.512 11.691 1.138 1.00 79.00 86 ASP A N 1
ATOM 690 C CA . ASP A 1 86 ? -15.727 11.494 -0.083 1.00 79.00 86 ASP A CA 1
ATOM 691 C C . ASP A 1 86 ? -15.737 10.021 -0.532 1.00 79.00 86 ASP A C 1
ATOM 693 O O . ASP A 1 86 ? -15.776 9.763 -1.734 1.00 79.00 86 ASP A O 1
ATOM 697 N N . LEU A 1 87 ? -15.730 9.065 0.403 1.00 76.69 87 LEU A N 1
ATOM 698 C CA . LEU A 1 87 ? -15.795 7.629 0.110 1.00 76.69 87 LEU A CA 1
ATOM 699 C C . LEU A 1 87 ? -17.176 7.192 -0.377 1.00 76.69 87 LEU A C 1
ATOM 701 O O . LEU A 1 87 ? -17.254 6.447 -1.352 1.00 76.69 87 LEU A O 1
ATOM 705 N N . ASP A 1 88 ? -18.249 7.694 0.234 1.00 78.44 88 ASP A N 1
ATOM 706 C CA . ASP A 1 88 ? -19.632 7.419 -0.180 1.00 78.44 88 ASP A CA 1
ATOM 707 C C . ASP A 1 88 ? -19.913 7.895 -1.617 1.00 78.44 88 ASP A C 1
ATOM 709 O O . ASP A 1 88 ? -20.782 7.355 -2.302 1.00 78.44 88 ASP A O 1
ATOM 713 N N . LYS A 1 89 ? -19.160 8.890 -2.103 1.00 79.31 89 LYS A N 1
ATOM 714 C CA . LYS A 1 89 ? -19.247 9.389 -3.486 1.00 79.31 89 LYS A CA 1
ATOM 715 C C . LYS A 1 89 ? -18.494 8.533 -4.499 1.00 79.31 89 LYS A C 1
ATOM 717 O O . LYS A 1 89 ? -18.681 8.732 -5.698 1.00 79.31 89 LYS A O 1
ATOM 722 N N . THR A 1 90 ? -17.641 7.613 -4.056 1.00 72.81 90 THR A N 1
ATOM 723 C CA . THR A 1 90 ? -16.942 6.710 -4.974 1.00 72.81 90 THR A CA 1
ATOM 724 C C . THR A 1 90 ? -17.858 5.560 -5.378 1.00 72.81 90 THR A C 1
ATOM 726 O O . THR A 1 90 ? -18.509 4.940 -4.542 1.00 72.81 90 THR A O 1
ATOM 729 N N . SER A 1 91 ? -17.885 5.223 -6.669 1.00 59.78 91 SER A N 1
ATOM 730 C CA . SER A 1 91 ? -18.653 4.090 -7.218 1.00 59.78 91 SER A CA 1
ATOM 731 C C . SER A 1 91 ? -18.167 2.721 -6.735 1.00 59.78 91 SER A C 1
ATOM 733 O O . SER A 1 91 ? -18.768 1.696 -7.050 1.00 59.78 91 SER A O 1
ATOM 735 N N . ALA A 1 92 ? -17.076 2.693 -5.977 1.00 57.25 92 ALA A N 1
ATOM 736 C CA . ALA A 1 92 ? -16.289 1.504 -5.734 1.00 57.25 92 ALA A CA 1
ATOM 737 C C . ALA A 1 92 ? -16.954 0.472 -4.813 1.00 57.25 92 ALA A C 1
ATOM 739 O O . ALA A 1 92 ? -16.327 -0.550 -4.536 1.00 57.25 92 ALA A O 1
ATOM 740 N N . ASN A 1 93 ? -18.176 0.725 -4.312 1.00 55.97 93 ASN A N 1
ATOM 741 C CA . ASN A 1 93 ? -18.842 -0.121 -3.314 1.00 55.97 93 ASN A CA 1
ATOM 742 C C . ASN A 1 93 ? -17.841 -0.585 -2.245 1.00 55.97 93 ASN A C 1
ATOM 744 O O . ASN A 1 93 ? -17.849 -1.740 -1.820 1.00 55.97 93 ASN A O 1
ATOM 748 N N . ILE A 1 94 ? -16.915 0.302 -1.856 1.00 55.53 94 ILE A N 1
ATOM 749 C CA . ILE A 1 94 ? -15.980 0.046 -0.767 1.00 55.53 94 ILE A CA 1
ATOM 750 C C . ILE A 1 94 ? -16.830 0.216 0.467 1.00 55.53 94 ILE A C 1
ATOM 752 O O . ILE A 1 94 ? -16.854 1.293 1.050 1.00 55.53 94 ILE A O 1
ATOM 756 N N . GLU A 1 95 ? -17.612 -0.826 0.738 1.00 55.69 95 GLU A N 1
ATOM 757 C CA . GLU A 1 95 ? -18.617 -0.980 1.776 1.00 55.69 95 GLU A CA 1
ATOM 758 C C . GLU A 1 95 ? -18.231 -0.120 2.981 1.00 55.69 95 GLU A C 1
ATOM 760 O O . GLU A 1 95 ? -17.355 -0.504 3.754 1.00 55.69 95 GLU A O 1
ATOM 765 N N . LYS A 1 96 ? -18.751 1.121 3.000 1.00 52.38 96 LYS A N 1
ATOM 766 C CA . LYS A 1 96 ? -18.377 2.249 3.874 1.00 52.38 96 LYS A CA 1
ATOM 767 C C . LYS A 1 96 ? -17.029 2.072 4.594 1.00 52.38 96 LYS A C 1
ATOM 769 O O . LYS A 1 96 ? -16.965 2.062 5.814 1.00 52.38 96 LYS A O 1
ATOM 774 N N . SER A 1 97 ? -15.949 1.886 3.831 1.00 53.62 97 SER A N 1
ATOM 775 C CA . SER A 1 97 ? -14.563 1.647 4.274 1.00 53.62 97 SER A CA 1
ATOM 776 C C . SER A 1 97 ? -14.394 0.886 5.591 1.00 53.62 97 SER A C 1
ATOM 778 O O . SER A 1 97 ? -14.200 1.457 6.668 1.00 53.62 97 SER A O 1
ATOM 780 N N . PHE A 1 98 ? -14.327 -0.426 5.458 1.00 57.75 98 PHE A N 1
ATOM 781 C CA . PHE A 1 98 ? -13.964 -1.370 6.496 1.00 57.75 98 PHE A CA 1
ATOM 782 C C . PHE A 1 98 ? -12.882 -0.915 7.488 1.00 57.75 98 PHE A C 1
ATOM 784 O O . PHE A 1 98 ? -13.046 -1.081 8.691 1.00 57.75 98 PHE A O 1
ATOM 791 N N . GLY A 1 99 ? -11.812 -0.262 7.021 1.00 53.50 99 GLY A N 1
ATOM 792 C CA . GLY A 1 99 ? -10.771 0.287 7.897 1.00 53.50 99 GLY A CA 1
ATOM 793 C C . GLY A 1 99 ? -11.298 1.334 8.885 1.00 53.50 99 GLY A C 1
ATOM 794 O O . GLY A 1 99 ? -11.021 1.254 10.086 1.00 53.50 99 GLY A O 1
ATOM 795 N N . ALA A 1 100 ? -12.089 2.308 8.411 1.00 52.06 100 ALA A N 1
ATOM 796 C CA . ALA A 1 100 ? -12.712 3.328 9.258 1.00 52.06 100 ALA A CA 1
ATOM 797 C C . ALA A 1 100 ? -13.627 2.673 10.296 1.00 52.06 100 ALA A C 1
ATOM 799 O O . ALA A 1 100 ? -13.418 2.861 11.489 1.00 52.06 100 ALA A O 1
ATOM 800 N N . VAL A 1 101 ? -14.549 1.816 9.857 1.00 56.59 101 VAL A N 1
ATOM 801 C CA . VAL A 1 101 ? -15.524 1.126 10.722 1.00 56.59 101 VAL A CA 1
ATOM 802 C C . VAL A 1 101 ? -14.845 0.235 11.756 1.00 56.59 101 VAL A C 1
ATOM 804 O O . VAL A 1 101 ? -15.242 0.206 12.921 1.00 56.59 101 VAL A O 1
ATOM 807 N N . THR A 1 102 ? -13.787 -0.463 11.361 1.00 60.66 102 THR A N 1
ATOM 808 C CA . THR A 1 102 ? -13.093 -1.396 12.241 1.00 60.66 102 THR A CA 1
ATOM 809 C C . THR A 1 102 ? -12.327 -0.689 13.355 1.00 60.66 102 THR A C 1
ATOM 811 O O . THR A 1 102 ? -12.432 -1.060 14.524 1.00 60.66 102 THR A O 1
ATOM 814 N N . SER A 1 103 ? -11.612 0.383 13.020 1.00 56.75 103 SER A N 1
ATOM 815 C CA . SER A 1 103 ? -10.859 1.178 14.001 1.00 56.75 103 SER A CA 1
ATOM 816 C C . SER A 1 103 ? -11.791 1.889 14.984 1.00 56.75 103 SER A C 1
ATOM 818 O O . SER A 1 103 ? -11.535 1.959 16.185 1.00 56.75 103 SER A O 1
ATOM 820 N N . ILE A 1 104 ? -12.928 2.347 14.468 1.00 59.16 104 ILE A N 1
ATOM 821 C CA . ILE A 1 104 ? -14.029 2.940 15.220 1.00 59.16 104 ILE A CA 1
ATOM 822 C C . ILE A 1 104 ? -14.719 1.878 16.120 1.00 59.16 104 ILE A C 1
ATOM 824 O O . ILE A 1 104 ? -15.154 2.181 17.230 1.00 59.16 104 ILE A O 1
ATOM 828 N N . THR A 1 105 ? -14.763 0.605 15.720 1.00 57.06 105 THR A N 1
ATOM 829 C CA . THR A 1 105 ? -15.315 -0.481 16.559 1.00 57.06 105 THR A CA 1
ATOM 830 C C . THR A 1 105 ? -14.381 -0.835 17.712 1.00 57.06 105 THR A C 1
ATOM 832 O O . THR A 1 105 ? -14.835 -0.995 18.846 1.00 57.06 105 THR A O 1
ATOM 835 N N . LEU A 1 106 ? -13.070 -0.881 17.454 1.00 60.94 106 LEU A N 1
ATOM 836 C CA . LEU A 1 106 ? -12.053 -1.022 18.501 1.00 60.94 106 LEU A CA 1
ATOM 837 C C . LEU A 1 106 ? -12.129 0.129 19.516 1.00 60.94 106 LEU A C 1
ATOM 839 O O . LEU A 1 106 ? -12.002 -0.089 20.720 1.00 60.94 106 LEU A O 1
ATOM 843 N N . PHE A 1 107 ? -12.436 1.340 19.046 1.00 64.56 107 PHE A N 1
ATOM 844 C CA . PHE A 1 107 ? -12.711 2.491 19.900 1.00 64.56 107 PHE A CA 1
ATOM 845 C C . PHE A 1 107 ? -13.907 2.280 20.842 1.00 64.56 107 PHE A C 1
ATOM 847 O O . PHE A 1 107 ? -13.799 2.546 22.041 1.00 64.56 107 PHE A O 1
ATOM 854 N N . ALA A 1 108 ? -15.038 1.781 20.330 1.00 57.16 108 ALA A N 1
ATOM 855 C CA . ALA A 1 108 ? -16.232 1.569 21.150 1.00 57.16 108 ALA A CA 1
ATOM 856 C C . ALA A 1 108 ? -16.012 0.489 22.221 1.00 57.16 108 ALA A C 1
ATOM 858 O O . ALA A 1 108 ? -16.595 0.572 23.305 1.00 57.16 108 ALA A O 1
ATOM 859 N N . ALA A 1 109 ? -15.135 -0.483 21.947 1.00 58.12 109 ALA A N 1
ATOM 860 C CA . ALA A 1 109 ? -14.760 -1.515 22.905 1.00 58.12 109 ALA A CA 1
ATOM 861 C C . ALA A 1 109 ? -13.876 -1.001 24.056 1.00 58.12 109 ALA A C 1
ATOM 863 O O . ALA A 1 109 ? -14.002 -1.491 25.181 1.00 58.12 109 ALA A O 1
ATOM 864 N N . ALA A 1 110 ? -13.041 0.013 23.802 1.00 56.38 110 ALA A N 1
ATOM 865 C CA . ALA A 1 110 ? -12.087 0.565 24.768 1.00 56.38 110 ALA A CA 1
ATOM 866 C C . ALA A 1 110 ? -12.680 1.597 25.755 1.00 56.38 110 ALA A C 1
ATOM 868 O O . ALA A 1 110 ? -12.006 1.990 26.705 1.00 56.38 110 ALA A O 1
ATOM 869 N N . GLY A 1 111 ? -13.936 2.026 25.572 1.00 57.06 111 GLY A N 1
ATOM 870 C CA . GLY A 1 111 ? -14.651 2.847 26.559 1.00 57.06 111 GLY A CA 1
ATOM 871 C C . GLY A 1 111 ? -14.323 4.348 26.573 1.00 57.06 111 GLY A C 1
ATOM 872 O O . GLY A 1 111 ? -14.599 4.995 27.582 1.00 57.06 111 GLY A O 1
ATOM 873 N N . GLY A 1 112 ? -13.775 4.907 25.485 1.00 60.84 112 GLY A N 1
ATOM 874 C CA . GLY A 1 112 ? -13.682 6.361 25.261 1.00 60.84 112 GLY A CA 1
ATOM 875 C C . GLY A 1 112 ? -12.481 6.823 24.420 1.00 60.84 112 GLY A C 1
ATOM 876 O O . GLY A 1 112 ? -11.582 6.037 24.104 1.00 60.84 112 GLY A O 1
ATOM 877 N N . VAL A 1 113 ? -12.433 8.119 24.072 1.00 60.59 113 VAL A N 1
ATOM 878 C CA . VAL A 1 113 ? -11.296 8.737 23.346 1.00 60.59 113 VAL A CA 1
ATOM 879 C C . VAL A 1 113 ? -10.054 8.835 24.229 1.00 60.59 113 VAL A C 1
ATOM 881 O O . VAL A 1 113 ? -9.942 9.691 25.104 1.00 60.59 113 VAL A O 1
ATOM 884 N N . SER A 1 114 ? -9.068 7.983 23.946 1.00 67.31 114 SER A N 1
ATOM 885 C CA . SER A 1 114 ? -7.710 8.073 24.491 1.00 67.31 114 SER A CA 1
ATOM 886 C C . SER A 1 114 ? -6.708 8.531 23.423 1.00 67.31 114 SER A C 1
ATOM 888 O O . SER A 1 114 ? -6.984 8.490 22.223 1.00 67.31 114 SER A O 1
ATOM 890 N N . ALA A 1 115 ? -5.498 8.923 23.832 1.00 69.50 115 ALA A N 1
ATOM 891 C CA . ALA A 1 115 ? -4.416 9.221 22.887 1.00 69.50 115 ALA A CA 1
ATOM 892 C C . ALA A 1 115 ? -4.126 8.038 21.936 1.00 69.50 115 ALA A C 1
ATOM 894 O O . ALA A 1 115 ? -3.874 8.249 20.750 1.00 69.50 115 ALA A O 1
ATOM 895 N N . LYS A 1 116 ? -4.254 6.796 22.433 1.00 68.88 116 LYS A N 1
ATOM 896 C CA . LYS A 1 116 ? -4.079 5.563 21.648 1.00 68.88 116 LYS A CA 1
ATOM 897 C C . LYS A 1 116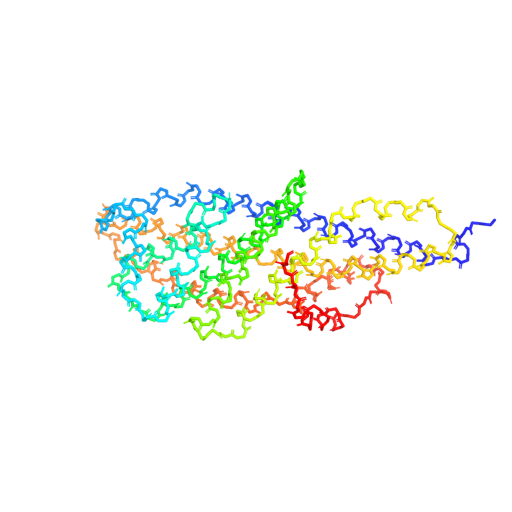 ? -5.118 5.441 20.531 1.00 68.88 116 LYS A C 1
ATOM 899 O O . LYS A 1 116 ? -4.775 5.081 19.412 1.00 68.88 116 LYS A O 1
ATOM 904 N N . VAL A 1 117 ? -6.369 5.816 20.797 1.00 68.19 117 VAL A N 1
ATOM 905 C CA . VAL A 1 117 ? -7.435 5.860 19.779 1.00 68.19 117 VAL A CA 1
ATOM 906 C C . VAL A 1 117 ? -7.080 6.838 18.668 1.00 68.19 117 VAL A C 1
ATOM 908 O O . VAL A 1 117 ? -7.207 6.510 17.493 1.00 68.19 117 VAL A O 1
ATOM 911 N N . ILE A 1 118 ? -6.627 8.042 19.025 1.00 69.50 118 ILE A N 1
ATOM 912 C CA . ILE A 1 118 ? -6.248 9.052 18.032 1.00 69.50 118 ILE A CA 1
ATOM 913 C C . ILE A 1 118 ? -5.101 8.520 17.161 1.00 69.50 118 ILE A C 1
ATOM 915 O O . ILE A 1 118 ? -5.141 8.685 15.944 1.00 69.50 118 ILE A O 1
ATOM 919 N N . GLN A 1 119 ? -4.115 7.841 17.753 1.00 72.62 119 GLN A N 1
ATOM 920 C CA . GLN A 1 119 ? -3.002 7.231 17.019 1.00 72.62 119 GLN A CA 1
ATOM 921 C C . GLN A 1 119 ? -3.453 6.079 16.101 1.00 72.62 119 GLN A C 1
ATOM 923 O O . GLN A 1 119 ? -3.034 6.018 14.944 1.00 72.62 119 GLN A O 1
ATOM 928 N N . LEU A 1 120 ? -4.365 5.214 16.559 1.00 72.75 120 LEU A N 1
ATOM 929 C CA . LEU A 1 120 ? -4.978 4.176 15.719 1.00 72.75 120 LEU A CA 1
ATOM 930 C C . LEU A 1 120 ? -5.746 4.787 14.544 1.00 72.75 120 LEU A C 1
ATOM 932 O O . LEU A 1 120 ? -5.626 4.311 13.417 1.00 72.75 120 LEU A O 1
ATOM 936 N N . MET A 1 121 ? -6.476 5.882 14.772 1.00 71.75 121 MET A N 1
ATOM 937 C CA . MET A 1 121 ? -7.191 6.587 13.708 1.00 71.75 121 MET A CA 1
ATOM 938 C C . MET A 1 121 ? -6.238 7.185 12.673 1.00 71.75 121 MET A C 1
ATOM 940 O O . MET A 1 121 ? -6.505 7.033 11.485 1.00 71.75 121 MET A O 1
ATOM 944 N N . LYS A 1 122 ? -5.114 7.790 13.092 1.00 74.25 122 LYS A N 1
ATOM 945 C CA . LYS A 1 122 ? -4.050 8.264 12.179 1.00 74.25 122 LYS A CA 1
ATOM 946 C C . LYS A 1 122 ? -3.488 7.130 11.320 1.00 74.25 122 LYS A C 1
ATOM 948 O O . LYS A 1 122 ? -3.315 7.277 10.114 1.00 74.25 122 LYS A O 1
ATOM 953 N N . SER A 1 123 ? -3.239 5.992 11.952 1.00 73.06 123 SER A N 1
ATOM 954 C CA . SER A 1 123 ? -2.650 4.804 11.339 1.00 73.06 123 SER A CA 1
ATOM 955 C C . SER A 1 123 ? -3.585 4.142 10.321 1.00 73.06 123 SER A C 1
ATOM 957 O O . SER A 1 123 ? -3.191 3.820 9.198 1.00 73.06 123 SER A O 1
ATOM 959 N N . ASN A 1 124 ? -4.863 4.018 10.678 1.00 73.19 124 ASN A N 1
ATOM 960 C CA . ASN A 1 124 ? -5.915 3.475 9.823 1.00 73.19 124 ASN A CA 1
ATOM 961 C C . ASN A 1 124 ? -6.156 4.307 8.561 1.00 73.19 124 ASN A C 1
ATOM 963 O O . ASN A 1 124 ? -6.551 3.825 7.508 1.00 73.19 124 ASN A O 1
ATOM 967 N N . ALA A 1 125 ? -5.897 5.587 8.675 1.00 71.25 125 ALA A N 1
ATOM 968 C CA . ALA A 1 125 ? -6.030 6.546 7.616 1.00 71.25 125 ALA A CA 1
ATOM 969 C C . ALA A 1 125 ? -5.056 6.294 6.452 1.00 71.25 125 ALA A C 1
ATOM 971 O O . ALA A 1 125 ? -5.452 6.276 5.282 1.00 71.25 125 ALA A O 1
ATOM 972 N N . ILE A 1 126 ? -3.793 6.014 6.788 1.00 75.00 126 ILE A N 1
ATOM 973 C CA . ILE A 1 126 ? -2.781 5.561 5.828 1.00 75.00 126 ILE A CA 1
ATOM 974 C C . ILE A 1 126 ? -3.199 4.214 5.235 1.00 75.00 126 ILE A C 1
ATOM 976 O O . ILE A 1 126 ? -3.121 4.023 4.025 1.00 75.00 126 ILE A O 1
ATOM 980 N N . TYR A 1 127 ? -3.717 3.308 6.066 1.00 81.25 127 TYR A N 1
ATOM 981 C CA . TYR A 1 127 ? -4.234 2.018 5.614 1.00 81.25 127 TYR A CA 1
ATOM 982 C C . TYR A 1 127 ? -5.379 2.150 4.597 1.00 81.25 127 TYR A C 1
ATOM 984 O O . TYR A 1 127 ? -5.331 1.513 3.546 1.00 81.25 127 TYR A O 1
ATOM 992 N N . VAL A 1 128 ? -6.372 3.010 4.849 1.00 80.62 128 VAL A N 1
ATOM 993 C CA . VAL A 1 128 ? -7.485 3.270 3.920 1.00 80.62 128 VAL A CA 1
ATOM 994 C C . VAL A 1 128 ? -6.958 3.816 2.593 1.00 80.62 128 VAL A C 1
ATOM 996 O O . VAL A 1 128 ? -7.347 3.330 1.533 1.00 80.62 128 VAL A O 1
ATOM 999 N N . SER A 1 129 ? -6.028 4.771 2.634 1.00 80.25 129 SER A N 1
ATOM 1000 C CA . SER A 1 129 ? -5.375 5.312 1.438 1.00 80.25 129 SER A CA 1
ATOM 1001 C C . SER A 1 129 ? -4.605 4.252 0.645 1.00 80.25 129 SER A C 1
ATOM 1003 O O . SER A 1 129 ? -4.798 4.117 -0.567 1.00 80.25 129 SER A O 1
ATOM 1005 N N . ALA A 1 130 ? -3.783 3.451 1.327 1.00 84.38 130 ALA A N 1
ATOM 1006 C CA . ALA A 1 130 ? -3.046 2.351 0.718 1.00 84.38 130 ALA A CA 1
ATOM 1007 C C . ALA A 1 130 ? -4.010 1.354 0.063 1.00 84.38 130 ALA A C 1
ATOM 1009 O O . ALA A 1 130 ? -3.786 0.918 -1.064 1.00 84.38 130 ALA A O 1
ATOM 1010 N N . ARG A 1 131 ? -5.129 1.048 0.725 1.00 85.69 131 ARG A N 1
ATOM 1011 C CA . ARG A 1 131 ? -6.156 0.143 0.211 1.00 85.69 131 ARG A CA 1
ATOM 1012 C C . ARG A 1 131 ? -6.858 0.6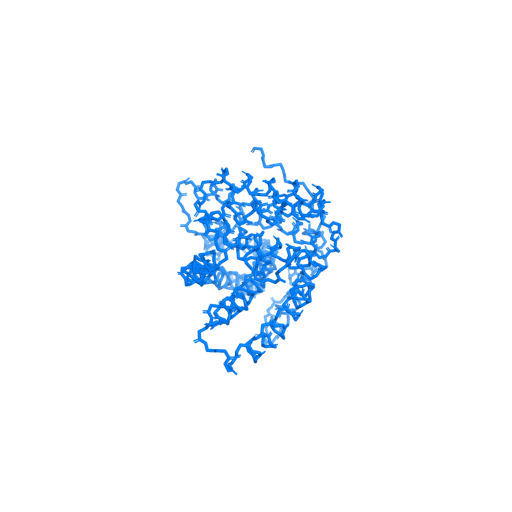62 -1.031 1.00 85.69 131 ARG A C 1
ATOM 1014 O O . ARG A 1 131 ? -6.985 -0.077 -2.003 1.00 85.69 131 ARG A O 1
ATOM 1021 N N . LEU A 1 132 ? -7.275 1.922 -1.020 1.00 86.31 132 LEU A N 1
ATOM 1022 C CA . LEU A 1 132 ? -7.863 2.573 -2.189 1.00 86.31 132 LEU A CA 1
ATOM 1023 C C . LEU A 1 132 ? -6.884 2.570 -3.362 1.00 86.31 132 LEU A C 1
ATOM 1025 O O . LEU A 1 132 ? -7.260 2.210 -4.470 1.00 86.31 132 LEU A O 1
ATOM 1029 N N . THR A 1 133 ? -5.616 2.876 -3.091 1.00 87.00 133 THR A N 1
ATOM 1030 C CA . THR A 1 133 ? -4.532 2.856 -4.080 1.00 87.00 133 THR A CA 1
ATOM 1031 C C . THR A 1 133 ? -4.337 1.457 -4.675 1.00 87.00 133 THR A C 1
ATOM 1033 O O . THR A 1 133 ? -4.244 1.314 -5.891 1.00 87.00 133 THR A O 1
ATOM 1036 N N . MET A 1 134 ? -4.330 0.406 -3.851 1.00 88.88 134 MET A N 1
ATOM 1037 C CA . MET A 1 134 ? -4.237 -0.980 -4.326 1.00 88.88 134 MET A CA 1
ATOM 1038 C C . MET A 1 134 ? -5.444 -1.409 -5.159 1.00 88.88 134 MET A C 1
ATOM 1040 O O . MET A 1 134 ? -5.270 -2.056 -6.193 1.00 88.88 134 MET A O 1
ATOM 1044 N N . LYS A 1 135 ? -6.662 -1.043 -4.738 1.00 89.00 135 LYS A N 1
ATOM 1045 C CA . LYS A 1 135 ? -7.877 -1.316 -5.515 1.00 89.00 135 LYS A CA 1
ATOM 1046 C C . LYS A 1 135 ? -7.832 -0.591 -6.850 1.00 89.00 135 LYS A C 1
ATOM 1048 O O . LYS A 1 135 ? -8.044 -1.227 -7.874 1.00 89.00 135 LYS A O 1
ATOM 1053 N N . ALA A 1 136 ? -7.467 0.688 -6.849 1.00 87.94 136 ALA A N 1
ATOM 1054 C CA . ALA A 1 136 ? -7.302 1.481 -8.060 1.00 87.94 136 ALA A CA 1
ATOM 1055 C C . ALA A 1 136 ? -6.306 0.827 -9.024 1.00 87.94 136 ALA A C 1
ATOM 1057 O O . ALA A 1 136 ? -6.585 0.649 -10.207 1.00 87.94 136 ALA A O 1
ATOM 1058 N N . PHE A 1 137 ? -5.166 0.395 -8.488 1.00 88.69 137 PHE A N 1
ATOM 1059 C CA . PHE A 1 137 ? -4.139 -0.305 -9.242 1.00 88.69 137 PHE A CA 1
ATOM 1060 C C . PHE A 1 137 ? -4.647 -1.626 -9.824 1.00 88.69 137 PHE A C 1
ATOM 1062 O O . PHE A 1 137 ? -4.476 -1.888 -11.010 1.00 88.69 137 PHE A O 1
ATOM 1069 N N . THR A 1 138 ? -5.337 -2.431 -9.022 1.00 89.44 138 THR A N 1
ATOM 1070 C CA . THR A 1 138 ? -5.909 -3.710 -9.458 1.00 89.44 138 THR A CA 1
ATOM 1071 C C . THR A 1 138 ? -6.997 -3.526 -10.517 1.00 89.44 138 THR A C 1
ATOM 1073 O O . THR A 1 138 ? -7.032 -4.283 -11.485 1.00 89.44 138 THR A O 1
ATOM 1076 N N . VAL A 1 139 ? -7.862 -2.517 -10.374 1.00 88.69 139 VAL A N 1
ATOM 1077 C CA . VAL A 1 139 ? -8.878 -2.162 -11.376 1.00 88.69 139 VAL A CA 1
ATOM 1078 C C . VAL A 1 139 ? -8.206 -1.778 -12.692 1.00 88.69 139 VAL A C 1
ATOM 1080 O O . VAL A 1 139 ? -8.544 -2.341 -13.731 1.00 88.69 139 VAL A O 1
ATOM 1083 N N . ALA A 1 140 ? -7.190 -0.912 -12.649 1.00 87.69 140 ALA A N 1
ATOM 1084 C CA . ALA A 1 140 ? -6.444 -0.526 -13.841 1.00 87.69 140 ALA A CA 1
ATOM 1085 C C . ALA A 1 140 ? -5.765 -1.727 -14.527 1.00 87.69 140 ALA A C 1
ATOM 1087 O O . ALA A 1 140 ? -5.828 -1.844 -15.749 1.00 87.69 140 ALA A O 1
ATOM 1088 N N . LEU A 1 141 ? -5.174 -2.651 -13.757 1.00 86.00 141 LEU A N 1
ATOM 1089 C CA . LEU A 1 141 ? -4.544 -3.866 -14.291 1.00 86.00 141 LEU A CA 1
ATOM 1090 C C . LEU A 1 141 ? -5.533 -4.855 -14.915 1.00 86.00 141 LEU A C 1
ATOM 1092 O O . LEU A 1 141 ? -5.180 -5.548 -15.867 1.00 86.00 141 LEU A O 1
ATOM 1096 N N . ARG A 1 142 ? -6.756 -4.956 -14.380 1.00 86.88 142 ARG A N 1
ATOM 1097 C CA . ARG A 1 142 ? -7.802 -5.824 -14.947 1.00 86.88 142 ARG A CA 1
ATOM 1098 C C . ARG A 1 142 ? -8.230 -5.356 -16.342 1.00 86.88 142 ARG A C 1
ATOM 1100 O O . ARG A 1 142 ? -8.668 -6.181 -17.143 1.00 86.88 142 ARG A O 1
ATOM 1107 N N . GLY A 1 143 ? -8.070 -4.065 -16.638 1.00 84.19 143 GLY A N 1
ATOM 1108 C CA . GLY A 1 143 ? -8.497 -3.460 -17.893 1.00 84.19 143 GLY A CA 1
ATOM 1109 C C . GLY A 1 143 ? -10.022 -3.438 -18.046 1.00 84.19 143 GLY A C 1
ATOM 1110 O O . GLY A 1 143 ? -10.773 -3.759 -17.127 1.00 84.19 143 GLY A O 1
ATOM 1111 N N . GLY A 1 144 ? -10.496 -3.025 -19.221 1.00 86.56 144 GLY A N 1
ATOM 1112 C CA . GLY A 1 144 ? -11.920 -2.833 -19.515 1.00 86.56 144 GLY A CA 1
ATOM 1113 C C . GLY A 1 144 ? -12.225 -1.408 -19.971 1.00 86.56 144 GLY A C 1
ATOM 1114 O O . GLY A 1 144 ? -11.389 -0.518 -19.837 1.00 86.56 144 GLY A O 1
ATOM 1115 N N . ALA A 1 145 ? -13.423 -1.192 -20.524 1.00 86.88 145 ALA A N 1
ATOM 1116 C CA . ALA A 1 145 ? -13.784 0.076 -21.170 1.00 86.88 145 ALA A CA 1
ATOM 1117 C C . ALA A 1 145 ? -13.650 1.299 -20.241 1.00 86.88 145 ALA A C 1
ATOM 1119 O O . ALA A 1 145 ? -13.234 2.356 -20.703 1.00 86.88 145 ALA A O 1
ATOM 1120 N N . ASN A 1 146 ? -13.929 1.126 -18.943 1.00 86.69 146 ASN A N 1
ATOM 1121 C CA . ASN A 1 146 ? -13.944 2.208 -17.950 1.00 86.69 146 ASN A CA 1
ATOM 1122 C C . ASN A 1 146 ? -12.917 2.008 -16.819 1.00 86.69 146 ASN A C 1
ATOM 1124 O O . ASN A 1 146 ? -12.954 2.718 -15.820 1.00 86.69 146 ASN A O 1
ATOM 1128 N N . ALA A 1 147 ? -12.003 1.039 -16.939 1.00 86.25 147 ALA A N 1
ATOM 1129 C CA . ALA A 1 147 ? -11.117 0.662 -15.833 1.00 86.25 147 ALA A CA 1
ATOM 1130 C C . ALA A 1 147 ? -10.179 1.797 -15.396 1.00 86.25 147 ALA A C 1
ATOM 1132 O O . ALA A 1 147 ? -9.923 1.969 -14.209 1.00 86.25 147 ALA A O 1
ATOM 1133 N N . LEU A 1 148 ? -9.685 2.602 -16.340 1.00 84.69 148 LEU A N 1
ATOM 1134 C CA . LEU A 1 148 ? -8.835 3.752 -16.017 1.00 84.69 148 LEU A CA 1
ATOM 1135 C C . LEU A 1 148 ? -9.614 4.881 -15.331 1.00 84.69 148 LEU A C 1
ATOM 1137 O O . LEU A 1 148 ? -9.070 5.528 -14.441 1.00 84.69 148 LEU A O 1
ATOM 1141 N N . GLU A 1 149 ? -10.873 5.097 -15.715 1.00 85.81 149 GLU A N 1
ATOM 1142 C CA . GLU A 1 149 ? -11.752 6.085 -15.080 1.00 85.81 149 GLU A CA 1
ATOM 1143 C C . GLU A 1 149 ? -12.073 5.669 -13.639 1.00 85.81 149 GLU A C 1
ATOM 1145 O O . GLU A 1 149 ? -11.871 6.444 -12.705 1.00 85.81 149 GLU A O 1
ATOM 1150 N N . GLU A 1 150 ? -12.468 4.409 -13.438 1.00 86.00 150 GLU A N 1
ATOM 1151 C CA . GLU A 1 150 ? -12.741 3.853 -12.110 1.00 86.00 150 GLU A CA 1
ATOM 1152 C C . GLU A 1 150 ? -11.490 3.864 -11.216 1.00 86.00 150 GLU A C 1
ATOM 1154 O O . GLU A 1 150 ? -11.551 4.273 -10.054 1.00 86.00 150 GLU A O 1
ATOM 1159 N N . ALA A 1 151 ? -10.329 3.487 -11.762 1.00 86.94 151 ALA A N 1
ATOM 1160 C CA . ALA A 1 151 ? -9.059 3.608 -11.057 1.00 86.94 151 ALA A CA 1
ATOM 1161 C C . ALA A 1 151 ? -8.750 5.069 -10.692 1.00 86.94 151 ALA A C 1
ATOM 1163 O O . ALA A 1 151 ? -8.338 5.341 -9.565 1.00 86.94 151 ALA A O 1
ATOM 1164 N N . GLY A 1 152 ? -8.979 6.015 -11.606 1.00 84.94 152 GLY A N 1
ATOM 1165 C CA . GLY A 1 152 ? -8.785 7.447 -11.371 1.00 84.94 152 GLY A CA 1
ATOM 1166 C C . GLY A 1 152 ? -9.609 7.971 -10.193 1.00 84.94 152 GLY A C 1
ATOM 1167 O O . GLY A 1 152 ? -9.065 8.636 -9.308 1.00 84.94 152 GLY A O 1
ATOM 1168 N N . GLU A 1 153 ? -10.890 7.607 -10.120 1.00 85.50 153 GLU A N 1
ATOM 1169 C CA . GLU A 1 153 ? -11.760 7.978 -8.996 1.00 85.50 153 GLU A CA 1
ATOM 1170 C C . GLU A 1 153 ? -11.284 7.371 -7.667 1.00 85.50 153 GLU A C 1
ATOM 1172 O O . GLU A 1 153 ? -11.264 8.050 -6.635 1.00 85.50 153 GLU A O 1
ATOM 1177 N N . LEU A 1 154 ? -10.795 6.128 -7.684 1.00 86.44 154 LEU A N 1
ATOM 1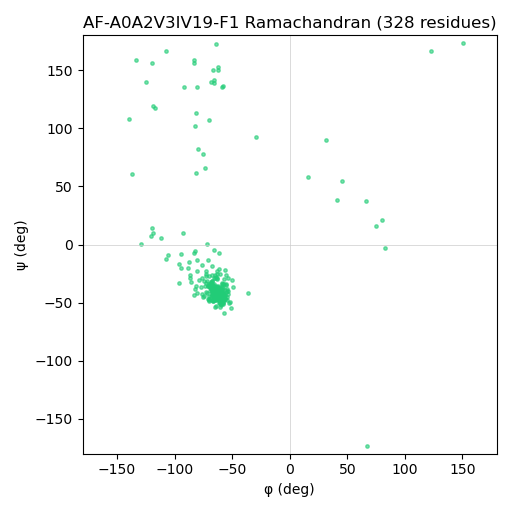178 C CA . LEU A 1 154 ? -10.197 5.493 -6.508 1.00 86.44 154 LEU A CA 1
ATOM 1179 C C . LEU A 1 154 ? -8.902 6.188 -6.049 1.00 86.44 154 LEU A C 1
ATOM 1181 O O . LEU A 1 154 ? -8.719 6.399 -4.846 1.00 86.44 154 LEU A O 1
ATOM 1185 N N . PHE A 1 155 ? -8.022 6.609 -6.967 1.00 86.31 155 PHE A N 1
ATOM 1186 C CA . PHE A 1 155 ? -6.836 7.412 -6.620 1.00 86.31 155 PHE A CA 1
ATOM 1187 C C . PHE A 1 155 ? -7.205 8.767 -6.042 1.00 86.31 155 PHE A C 1
ATOM 1189 O O . PHE A 1 155 ? -6.612 9.212 -5.056 1.00 86.31 155 PHE A O 1
ATOM 1196 N N . LYS A 1 156 ? -8.198 9.429 -6.634 1.00 85.12 156 LYS A N 1
ATOM 1197 C CA . LYS A 1 156 ? -8.701 10.714 -6.154 1.00 85.12 156 LYS A CA 1
ATOM 1198 C C . LYS A 1 156 ? -9.236 10.584 -4.733 1.00 85.12 156 LYS A C 1
ATOM 1200 O O . LYS A 1 156 ? -8.914 11.417 -3.884 1.00 85.12 156 LYS A O 1
ATOM 1205 N N . ALA A 1 157 ? -9.972 9.515 -4.442 1.00 84.62 157 ALA A N 1
ATOM 1206 C CA . ALA A 1 157 ? -10.436 9.203 -3.097 1.00 84.62 157 ALA A CA 1
ATOM 1207 C C . ALA A 1 157 ? -9.280 8.913 -2.131 1.00 84.62 157 ALA A C 1
ATOM 1209 O O . ALA A 1 157 ? -9.235 9.495 -1.047 1.00 84.62 157 ALA A O 1
ATOM 1210 N N . ALA A 1 158 ? -8.296 8.101 -2.535 1.00 85.00 158 ALA A N 1
ATOM 1211 C CA . ALA A 1 158 ? -7.091 7.836 -1.744 1.00 85.00 158 ALA A CA 1
ATOM 1212 C C . ALA A 1 158 ? -6.336 9.130 -1.399 1.00 85.00 158 ALA A C 1
ATOM 1214 O O . ALA A 1 158 ? -5.900 9.334 -0.260 1.00 85.00 158 ALA A O 1
ATOM 1215 N N . SER A 1 159 ? -6.222 10.039 -2.371 1.00 83.81 159 SER A N 1
ATOM 1216 C CA . SER A 1 159 ? -5.511 11.310 -2.237 1.00 83.81 159 SER A CA 1
ATOM 1217 C C . SER A 1 159 ? -6.258 12.265 -1.311 1.00 83.81 159 SER A C 1
ATOM 1219 O O . SER A 1 159 ? -5.670 12.812 -0.376 1.00 83.81 159 SER A O 1
ATOM 1221 N N . LYS A 1 160 ? -7.574 12.411 -1.504 1.00 83.62 160 LYS A N 1
ATOM 1222 C CA . LYS A 1 160 ? -8.445 13.214 -0.637 1.00 83.62 160 LYS A CA 1
ATOM 1223 C C . LYS A 1 160 ? -8.461 12.708 0.796 1.00 83.62 160 LYS A C 1
ATOM 1225 O O . LYS A 1 160 ? -8.369 13.530 1.713 1.00 83.62 160 LYS A O 1
ATOM 1230 N N . ALA A 1 161 ? -8.544 11.389 0.981 1.00 80.81 161 ALA A N 1
ATOM 1231 C CA . ALA A 1 161 ? -8.468 10.771 2.292 1.00 80.81 161 ALA A CA 1
ATOM 1232 C C . ALA A 1 161 ? -7.154 11.181 2.954 1.00 80.81 161 ALA A C 1
ATOM 1234 O O . ALA A 1 161 ? -7.160 11.888 3.959 1.00 80.81 161 ALA A O 1
ATOM 1235 N N . SER A 1 162 ? -6.029 10.865 2.313 1.00 79.75 162 SER A N 1
ATOM 1236 C CA . SER A 1 162 ? -4.684 11.190 2.803 1.00 79.75 162 SER A CA 1
ATOM 1237 C C . SER A 1 162 ? -4.492 12.684 3.104 1.00 79.75 162 SER A C 1
ATOM 1239 O O . SER A 1 162 ? -3.884 13.046 4.109 1.00 79.75 162 SER A O 1
ATOM 1241 N N . SER A 1 163 ? -5.040 13.570 2.266 1.00 81.94 163 SER A N 1
ATOM 1242 C CA . SER A 1 163 ? -4.893 15.025 2.409 1.00 81.94 163 SER A CA 1
ATOM 1243 C C . SER A 1 163 ? -5.667 15.534 3.612 1.00 81.94 163 SER A C 1
ATOM 1245 O O . SER A 1 163 ? -5.113 16.225 4.466 1.00 81.94 163 SER A O 1
ATOM 1247 N N . THR A 1 164 ? -6.928 15.120 3.715 1.00 80.19 164 THR A N 1
ATOM 1248 C CA . THR A 1 164 ? -7.790 15.459 4.846 1.00 80.19 164 THR A CA 1
ATOM 1249 C C . THR A 1 164 ? -7.162 14.993 6.158 1.00 80.19 164 THR A C 1
ATOM 1251 O O . THR A 1 164 ? -7.181 15.722 7.145 1.00 80.19 164 THR A O 1
ATOM 1254 N N . LEU A 1 165 ? -6.506 13.834 6.155 1.00 73.25 165 LEU A N 1
ATOM 1255 C CA . LEU A 1 165 ? -5.816 13.291 7.322 1.00 73.25 165 LEU A CA 1
ATOM 1256 C C . LEU A 1 165 ? -4.590 14.097 7.719 1.00 73.25 165 LEU A C 1
ATOM 1258 O O . LEU A 1 165 ? -4.454 14.452 8.891 1.00 73.25 165 LEU A O 1
ATOM 1262 N N . SER A 1 166 ? -3.744 14.441 6.748 1.00 74.94 166 SER A N 1
ATOM 1263 C CA . SER A 1 166 ? -2.567 15.272 6.998 1.00 74.94 166 SER A CA 1
ATOM 1264 C C . SER A 1 166 ? -2.946 16.601 7.636 1.00 74.94 166 SER A C 1
ATOM 1266 O O . SER A 1 166 ? -2.255 17.076 8.536 1.00 74.94 166 SER A O 1
ATOM 1268 N N . THR A 1 167 ? -4.056 17.194 7.195 1.00 80.19 167 THR A N 1
ATOM 1269 C CA . THR A 1 167 ? -4.546 18.456 7.748 1.00 80.19 167 THR A CA 1
ATOM 1270 C C . THR A 1 167 ? -5.195 18.267 9.119 1.00 80.19 167 THR A C 1
ATOM 1272 O O . THR A 1 167 ? -4.910 19.041 10.036 1.00 80.19 167 THR A O 1
ATOM 1275 N N . SER A 1 168 ? -6.048 17.253 9.293 1.00 78.38 168 SER A N 1
ATOM 1276 C CA . SER A 1 168 ? -6.842 17.069 10.515 1.00 78.38 168 SER A CA 1
ATOM 1277 C C . SER A 1 168 ? -6.054 16.512 11.699 1.00 78.38 168 SER A C 1
ATOM 1279 O O . SER A 1 168 ? -6.389 16.831 12.838 1.00 78.38 168 SER A O 1
ATOM 1281 N N . PHE A 1 169 ? -5.005 15.721 11.461 1.00 71.25 169 PHE A N 1
ATOM 1282 C CA . PHE A 1 169 ? -4.312 14.981 12.519 1.00 71.25 169 PHE A CA 1
ATOM 1283 C C . PHE A 1 169 ? -2.885 15.454 12.830 1.00 71.25 169 PHE A C 1
ATOM 1285 O O . PHE A 1 169 ? -2.231 14.816 13.659 1.00 71.25 169 PHE A O 1
ATOM 1292 N N . GLU A 1 170 ? -2.415 16.553 12.222 1.00 69.44 170 GLU A N 1
ATOM 1293 C CA . GLU A 1 170 ? -1.069 17.125 12.452 1.00 69.44 170 GLU A CA 1
ATOM 1294 C C . GLU A 1 170 ? 0.006 16.032 12.441 1.00 69.44 170 GLU A C 1
ATOM 1296 O O . GLU A 1 170 ? 0.696 15.765 13.424 1.00 69.44 170 GLU A O 1
ATOM 1301 N N . THR A 1 171 ? 0.022 15.274 11.352 1.00 60.44 171 THR A N 1
ATOM 1302 C CA . THR A 1 171 ? 0.799 14.040 11.250 1.00 60.44 171 THR A CA 1
ATOM 1303 C C . THR A 1 171 ? 2.253 14.301 10.878 1.00 60.44 171 THR A C 1
ATOM 1305 O O . THR A 1 171 ? 2.603 15.339 10.318 1.00 60.44 171 THR A O 1
ATOM 1308 N N . THR A 1 172 ? 3.084 13.311 11.190 1.00 58.16 172 THR A N 1
ATOM 1309 C CA . THR A 1 172 ? 4.518 13.231 10.905 1.00 58.16 172 THR A CA 1
ATOM 1310 C C . THR A 1 172 ? 4.824 13.196 9.398 1.00 58.16 172 THR A C 1
ATOM 1312 O O . THR A 1 172 ? 3.941 13.086 8.543 1.00 58.16 172 THR A O 1
ATOM 1315 N N . THR A 1 173 ? 6.115 13.275 9.069 1.00 62.72 173 THR A N 1
ATOM 1316 C CA . THR A 1 173 ? 6.693 13.206 7.714 1.00 62.72 173 THR A CA 1
ATOM 1317 C C . THR A 1 173 ? 6.215 12.006 6.884 1.00 62.72 173 THR A C 1
ATOM 1319 O O . THR A 1 173 ? 6.097 12.117 5.664 1.00 62.72 173 THR A O 1
ATOM 1322 N N . SER A 1 174 ? 5.889 10.883 7.523 1.00 59.94 174 SER A N 1
ATOM 1323 C CA . SER A 1 174 ? 5.468 9.613 6.912 1.00 59.94 174 SER A CA 1
ATOM 1324 C C . SER A 1 174 ? 4.151 9.728 6.139 1.00 59.94 174 SER A C 1
ATOM 1326 O O . SER A 1 174 ? 4.018 9.192 5.039 1.00 59.94 174 SER A O 1
ATOM 1328 N N . LEU A 1 175 ? 3.187 10.504 6.649 1.00 62.06 175 LEU A N 1
ATOM 1329 C CA . LEU A 1 175 ? 1.901 10.697 5.969 1.00 62.06 175 LEU A CA 1
ATOM 1330 C C . LEU A 1 175 ? 2.035 11.621 4.749 1.00 62.06 175 LEU A C 1
ATOM 1332 O O . LEU A 1 175 ? 1.358 11.429 3.739 1.00 62.06 175 LEU A O 1
ATOM 1336 N N . GLY A 1 176 ? 2.971 12.575 4.808 1.00 67.06 176 GLY A N 1
ATOM 1337 C CA . GLY A 1 176 ? 3.380 13.375 3.653 1.00 67.06 176 GLY A CA 1
ATOM 1338 C C . GLY A 1 176 ? 3.984 12.515 2.537 1.00 67.06 176 GLY A C 1
ATOM 1339 O O . GLY A 1 176 ? 3.670 12.725 1.365 1.00 67.06 176 GLY A O 1
ATOM 1340 N N . LYS A 1 177 ? 4.782 11.496 2.891 1.00 67.81 177 LYS A N 1
ATOM 1341 C CA . LYS A 1 177 ? 5.305 10.510 1.928 1.00 67.81 177 LYS A CA 1
ATOM 1342 C C . LYS A 1 177 ? 4.180 9.683 1.299 1.00 67.81 177 LYS A C 1
ATOM 1344 O O . LYS A 1 177 ? 4.134 9.575 0.077 1.00 67.81 177 LYS A O 1
ATOM 1349 N N . ALA A 1 178 ? 3.233 9.185 2.100 1.00 60.69 178 ALA A N 1
ATOM 1350 C CA . ALA A 1 178 ? 2.064 8.454 1.598 1.00 60.69 178 ALA A CA 1
ATOM 1351 C C . ALA A 1 178 ? 1.202 9.310 0.647 1.00 60.69 178 ALA A C 1
ATOM 1353 O O . ALA A 1 178 ? 0.769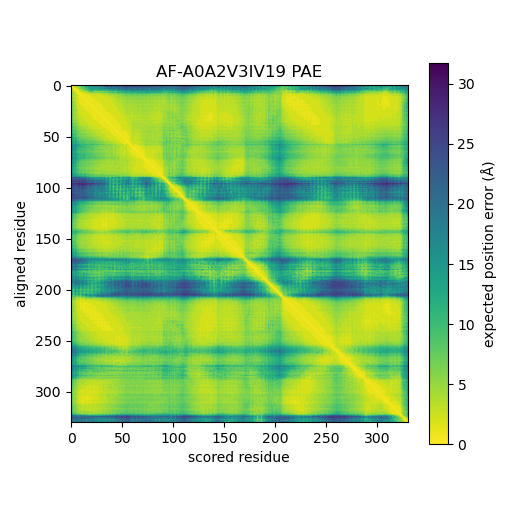 8.838 -0.401 1.00 60.69 178 ALA A O 1
ATOM 1354 N N . LEU A 1 179 ? 1.008 10.595 0.962 1.00 65.56 179 LEU A N 1
ATOM 1355 C CA . LEU A 1 179 ? 0.302 11.557 0.111 1.00 65.56 179 LEU A CA 1
ATOM 1356 C C . LEU A 1 179 ? 0.957 11.755 -1.257 1.00 65.56 179 LEU A C 1
ATOM 1358 O O . LEU A 1 179 ? 0.280 11.707 -2.286 1.00 65.56 179 LEU A O 1
ATOM 1362 N N . ARG A 1 180 ? 2.271 12.005 -1.259 1.00 71.31 180 ARG A N 1
ATOM 1363 C CA . ARG A 1 180 ? 3.063 12.139 -2.489 1.00 71.31 180 ARG A CA 1
ATOM 1364 C C . ARG A 1 180 ? 2.988 10.860 -3.305 1.00 71.31 180 ARG A C 1
ATOM 1366 O O . ARG A 1 180 ? 2.775 10.907 -4.509 1.00 71.31 180 ARG A O 1
ATOM 1373 N N . PHE A 1 181 ? 3.045 9.727 -2.626 1.00 67.50 181 PHE A N 1
ATOM 1374 C CA . PHE A 1 181 ? 2.973 8.432 -3.260 1.00 67.50 181 PHE A CA 1
ATOM 1375 C C . PHE A 1 181 ? 1.643 8.159 -3.977 1.00 67.50 181 PHE A C 1
ATOM 1377 O O . PHE A 1 181 ? 1.675 7.705 -5.116 1.00 67.50 181 PHE A O 1
ATOM 1384 N N . VAL A 1 182 ? 0.484 8.440 -3.364 1.00 69.50 182 VAL A N 1
ATOM 1385 C CA . VAL A 1 182 ? -0.818 8.242 -4.037 1.00 69.50 182 VAL A CA 1
ATOM 1386 C C . VAL A 1 182 ? -0.850 8.995 -5.369 1.00 69.50 182 VAL A C 1
ATOM 1388 O O . VAL A 1 182 ? -1.351 8.476 -6.367 1.00 69.50 182 VAL A O 1
ATOM 1391 N N . LYS A 1 183 ? -0.257 10.196 -5.403 1.00 71.00 183 LYS A N 1
ATOM 1392 C CA . LYS A 1 183 ? -0.085 10.959 -6.641 1.00 71.00 183 LYS A CA 1
ATOM 1393 C C . LYS A 1 183 ? 0.847 10.222 -7.614 1.00 71.00 183 LYS A C 1
ATOM 1395 O O . LYS A 1 183 ? 0.441 9.963 -8.744 1.00 71.00 183 LYS A O 1
ATOM 1400 N N . THR A 1 184 ? 2.053 9.827 -7.192 1.00 69.31 184 THR A N 1
ATOM 1401 C CA . THR A 1 184 ? 3.019 9.109 -8.051 1.00 69.31 184 THR A CA 1
ATOM 1402 C C . THR A 1 184 ? 2.435 7.815 -8.637 1.00 69.31 184 THR A C 1
ATOM 1404 O O . THR A 1 184 ? 2.577 7.559 -9.831 1.00 69.31 184 THR A O 1
ATOM 1407 N N . ALA A 1 185 ? 1.729 7.015 -7.834 1.00 69.50 185 ALA A N 1
ATOM 1408 C CA . ALA A 1 185 ? 1.104 5.767 -8.269 1.00 69.50 185 ALA A CA 1
ATOM 1409 C C . ALA A 1 185 ? 0.043 5.995 -9.362 1.00 69.50 185 ALA A C 1
ATOM 1411 O O . ALA A 1 185 ? -0.006 5.233 -10.331 1.00 69.50 185 ALA A O 1
ATOM 1412 N N . GLY A 1 186 ? -0.738 7.078 -9.259 1.00 69.25 186 GLY A N 1
ATOM 1413 C CA . GLY A 1 186 ? -1.682 7.489 -10.301 1.00 69.25 186 GLY A CA 1
ATOM 1414 C C . GLY A 1 186 ? -1.005 7.777 -11.650 1.00 69.25 186 GLY A C 1
ATOM 1415 O O . GLY A 1 186 ? -1.512 7.351 -12.686 1.00 69.25 186 GLY A O 1
ATOM 1416 N N . LYS A 1 187 ? 0.176 8.420 -11.652 1.00 69.25 187 LYS A N 1
ATOM 1417 C CA . LYS A 1 187 ? 0.961 8.671 -12.883 1.00 69.25 187 LYS A CA 1
ATOM 1418 C C . LYS A 1 187 ? 1.508 7.393 -13.492 1.00 69.25 187 LYS A C 1
ATOM 1420 O O . LYS A 1 187 ? 1.487 7.210 -14.702 1.00 69.25 187 LYS A O 1
ATOM 1425 N N . VAL A 1 188 ? 2.033 6.504 -12.657 1.00 65.19 188 VAL A N 1
ATOM 1426 C CA . VAL A 1 188 ? 2.675 5.290 -13.160 1.00 65.19 188 VAL A CA 1
ATOM 1427 C C . VAL A 1 188 ? 1.649 4.363 -13.807 1.00 65.19 188 VAL A C 1
ATOM 1429 O O . VAL A 1 188 ? 1.963 3.721 -14.803 1.00 65.19 188 VAL A O 1
ATOM 1432 N N . LEU A 1 189 ? 0.398 4.353 -13.350 1.00 65.62 189 LEU A N 1
ATOM 1433 C CA . LEU A 1 189 ? -0.651 3.542 -13.968 1.00 65.62 189 LEU A CA 1
ATOM 1434 C C . LEU A 1 189 ? -1.022 3.925 -15.394 1.00 65.62 189 LEU A C 1
ATOM 1436 O O . LEU A 1 189 ? -1.234 3.022 -16.203 1.00 65.62 189 LEU A O 1
ATOM 1440 N N . THR A 1 190 ? -1.041 5.215 -15.740 1.00 63.47 190 THR A N 1
ATOM 1441 C CA . THR A 1 190 ? -1.247 5.616 -17.142 1.00 63.47 190 THR A CA 1
ATOM 1442 C C . THR A 1 190 ? -0.108 5.114 -18.035 1.00 63.47 190 THR A C 1
ATOM 1444 O O . THR A 1 190 ? -0.325 4.845 -19.214 1.00 63.47 190 THR A O 1
ATOM 1447 N N . ALA A 1 191 ? 1.081 4.885 -17.464 1.00 58.16 191 ALA A N 1
ATOM 1448 C CA . ALA A 1 191 ? 2.230 4.306 -18.153 1.00 58.16 191 ALA A CA 1
ATOM 1449 C C . ALA A 1 191 ? 2.290 2.759 -18.120 1.00 58.16 191 ALA A C 1
ATOM 1451 O O . ALA A 1 191 ? 2.982 2.172 -18.952 1.00 58.16 191 ALA A O 1
ATOM 1452 N N . LEU A 1 192 ? 1.609 2.079 -17.185 1.00 58.34 192 LEU A N 1
ATOM 1453 C CA . LEU A 1 192 ? 1.720 0.621 -16.983 1.00 58.34 192 LEU A CA 1
ATOM 1454 C C . LEU A 1 192 ? 0.900 -0.223 -17.967 1.00 58.34 192 LEU A C 1
ATOM 1456 O O . LEU A 1 192 ? 1.273 -1.368 -18.216 1.00 58.34 192 LEU A O 1
ATOM 1460 N N . GLY A 1 193 ? -0.148 0.329 -18.585 1.00 58.44 193 GLY A N 1
ATOM 1461 C CA . GLY A 1 193 ? -0.930 -0.378 -19.613 1.00 58.44 193 GLY A CA 1
ATOM 1462 C C . GLY A 1 193 ? -0.135 -0.773 -20.872 1.00 58.44 193 GLY A C 1
ATOM 1463 O O . GLY A 1 193 ? -0.655 -1.490 -21.717 1.00 58.44 193 GLY A O 1
ATOM 1464 N N . ILE A 1 194 ? 1.120 -0.322 -21.003 1.00 50.44 194 ILE A N 1
ATOM 1465 C CA . ILE A 1 194 ? 1.955 -0.429 -22.214 1.00 50.44 194 ILE A CA 1
ATOM 1466 C C . ILE A 1 194 ? 3.064 -1.506 -22.083 1.00 50.44 194 ILE A C 1
ATOM 1468 O O . ILE A 1 194 ? 3.725 -1.848 -23.064 1.00 50.44 194 ILE A O 1
ATOM 1472 N N . VAL A 1 195 ? 3.281 -2.077 -20.890 1.00 53.94 195 VAL A N 1
ATOM 1473 C CA . VAL A 1 195 ? 4.514 -2.827 -20.556 1.00 53.94 195 VAL A CA 1
ATOM 1474 C C . VAL A 1 195 ? 4.681 -4.146 -21.331 1.00 53.94 195 VAL A C 1
ATOM 1476 O O . VAL A 1 195 ? 5.801 -4.476 -21.718 1.00 53.94 195 VAL A O 1
ATOM 1479 N N . ALA A 1 196 ? 3.605 -4.890 -21.604 1.00 52.88 196 ALA A N 1
ATOM 1480 C CA . ALA A 1 196 ? 3.723 -6.219 -22.218 1.00 52.88 196 ALA A CA 1
ATOM 1481 C C . ALA A 1 196 ? 4.001 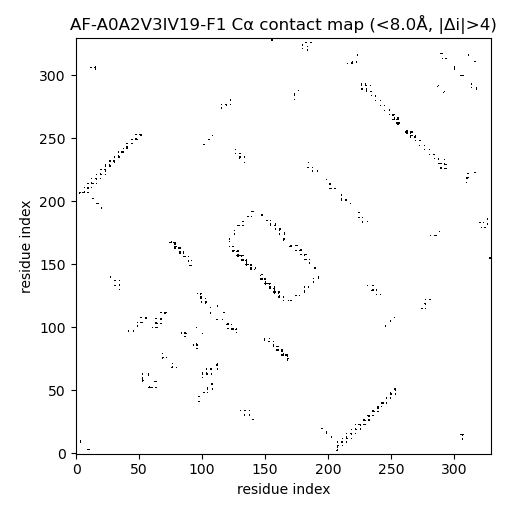-6.182 -23.737 1.00 52.88 196 ALA A C 1
ATOM 1483 O O . ALA A 1 196 ? 4.790 -6.984 -24.238 1.00 52.88 196 ALA A O 1
ATOM 1484 N N . ASP A 1 197 ? 3.417 -5.230 -24.471 1.00 53.56 197 ASP A N 1
ATOM 1485 C CA . ASP A 1 197 ? 3.457 -5.245 -25.943 1.00 53.56 197 ASP A CA 1
ATOM 1486 C C . ASP A 1 197 ? 4.702 -4.563 -26.537 1.00 53.56 197 ASP A C 1
ATOM 1488 O O . ASP A 1 197 ? 5.178 -4.939 -27.615 1.00 53.56 197 ASP A O 1
ATOM 1492 N N . VAL A 1 198 ? 5.283 -3.576 -25.844 1.00 54.09 198 VAL A N 1
ATOM 1493 C CA . VAL A 1 198 ? 6.399 -2.783 -26.394 1.00 54.09 198 VAL A CA 1
ATOM 1494 C C . VAL A 1 198 ? 7.743 -3.504 -26.267 1.00 54.09 198 VAL A C 1
ATOM 1496 O O . VAL A 1 198 ? 8.509 -3.526 -27.232 1.00 54.09 198 VAL A O 1
ATOM 1499 N N . ALA A 1 199 ? 8.027 -4.165 -25.139 1.00 56.00 199 ALA A N 1
ATOM 1500 C CA . ALA A 1 199 ? 9.319 -4.823 -24.917 1.00 56.00 199 ALA A CA 1
ATOM 1501 C C . ALA A 1 199 ? 9.588 -5.961 -25.923 1.00 56.00 199 ALA A C 1
ATOM 1503 O O . ALA A 1 199 ? 10.690 -6.065 -26.466 1.00 56.00 199 ALA A O 1
ATOM 1504 N N . LEU A 1 200 ? 8.567 -6.765 -26.246 1.00 58.59 200 LEU A N 1
ATOM 1505 C CA . LEU A 1 200 ? 8.673 -7.839 -27.243 1.00 58.59 200 LEU A CA 1
ATOM 1506 C C . LEU A 1 200 ? 8.834 -7.292 -28.671 1.00 58.59 200 LEU A C 1
ATOM 1508 O O . LEU A 1 200 ? 9.593 -7.847 -29.468 1.00 58.59 200 LEU A O 1
ATOM 1512 N N . SER A 1 201 ? 8.176 -6.173 -28.980 1.00 58.47 201 SER A N 1
ATOM 1513 C CA . SER A 1 201 ? 8.219 -5.545 -30.306 1.00 58.47 201 SER A CA 1
ATOM 1514 C C . SER A 1 201 ? 9.580 -4.901 -30.614 1.00 58.47 201 SER A C 1
ATOM 1516 O O . SER A 1 201 ? 10.067 -4.986 -31.744 1.00 58.47 201 SER A O 1
ATOM 1518 N N . VAL A 1 202 ? 10.244 -4.313 -29.610 1.00 59.00 202 VAL A N 1
ATOM 1519 C CA . VAL A 1 202 ? 11.574 -3.683 -29.754 1.00 59.00 202 VAL A CA 1
ATOM 1520 C C . VAL A 1 202 ? 12.679 -4.713 -30.023 1.00 59.00 202 VAL A C 1
ATOM 1522 O O . VAL A 1 202 ? 13.626 -4.434 -30.763 1.00 59.00 202 VAL A O 1
ATOM 1525 N N . ILE A 1 203 ? 12.554 -5.928 -29.480 1.00 60.81 203 ILE A N 1
ATOM 1526 C CA . ILE A 1 203 ? 13.542 -7.003 -29.669 1.00 60.81 203 ILE A CA 1
ATOM 1527 C C . ILE A 1 203 ? 13.526 -7.537 -31.115 1.00 60.81 203 ILE A C 1
ATOM 1529 O O . ILE A 1 203 ? 14.560 -7.989 -31.609 1.00 60.81 203 ILE A O 1
ATOM 1533 N N . ALA A 1 204 ? 12.397 -7.437 -31.823 1.00 60.12 204 ALA A N 1
ATOM 1534 C CA . ALA A 1 204 ? 12.204 -8.093 -33.116 1.00 60.12 204 ALA A CA 1
ATOM 1535 C C . ALA A 1 204 ? 12.485 -7.224 -34.365 1.00 60.12 204 ALA A C 1
ATOM 1537 O O . ALA A 1 204 ? 12.636 -7.793 -35.446 1.00 60.12 204 ALA A O 1
ATOM 1538 N N . ALA A 1 205 ? 12.550 -5.884 -34.269 1.00 56.47 205 ALA A N 1
ATOM 1539 C CA . ALA A 1 205 ? 12.308 -5.031 -35.450 1.00 56.47 205 ALA A CA 1
ATOM 1540 C C . ALA A 1 205 ? 13.338 -3.926 -35.799 1.00 56.47 205 ALA A C 1
ATOM 1542 O O . ALA A 1 205 ? 13.115 -3.214 -36.778 1.00 56.47 205 ALA A O 1
ATOM 1543 N N . VAL A 1 206 ? 14.445 -3.729 -35.064 1.00 59.41 206 VAL A N 1
ATOM 1544 C CA . VAL A 1 206 ? 15.207 -2.457 -35.154 1.00 59.41 206 VAL A CA 1
ATOM 1545 C C . VAL A 1 206 ? 16.705 -2.608 -35.497 1.00 59.41 206 VAL A C 1
ATOM 1547 O O . VAL A 1 206 ? 17.403 -3.475 -34.980 1.00 59.41 206 VAL A O 1
ATOM 1550 N N . GLU A 1 207 ? 17.217 -1.710 -36.356 1.00 72.25 207 GLU A N 1
ATOM 1551 C CA . GLU A 1 207 ? 18.645 -1.517 -36.677 1.00 72.25 207 GLU A CA 1
ATOM 1552 C C . GLU A 1 207 ? 19.476 -1.188 -35.414 1.00 72.25 207 GLU A C 1
ATOM 1554 O O . GLU A 1 207 ? 19.078 -0.350 -34.605 1.00 72.25 207 GLU A O 1
ATOM 1559 N N . GLY A 1 208 ? 20.660 -1.793 -35.253 1.00 74.69 208 GLY A N 1
ATOM 1560 C CA . GLY A 1 208 ? 21.382 -1.879 -33.967 1.00 74.69 208 GLY A CA 1
ATOM 1561 C C . GLY A 1 208 ? 21.569 -0.587 -33.147 1.00 74.69 208 GLY A C 1
ATOM 1562 O O . GLY A 1 208 ? 21.455 -0.636 -31.922 1.00 74.69 208 GLY A O 1
ATOM 1563 N N . ALA A 1 209 ? 21.794 0.574 -33.778 1.00 79.25 209 ALA A N 1
ATOM 1564 C CA . ALA A 1 209 ? 21.903 1.858 -33.067 1.00 79.25 209 ALA A CA 1
ATOM 1565 C C . ALA A 1 209 ? 20.561 2.331 -32.485 1.00 79.25 209 ALA A C 1
ATOM 1567 O O . ALA A 1 209 ? 20.484 2.673 -31.309 1.00 79.25 209 ALA A O 1
ATOM 1568 N N . LYS A 1 210 ? 19.498 2.296 -33.297 1.00 83.94 210 LYS A N 1
ATOM 1569 C CA . LYS A 1 210 ? 18.139 2.639 -32.856 1.00 83.94 210 LYS A CA 1
ATOM 1570 C C . LYS A 1 210 ? 17.662 1.658 -31.783 1.00 83.94 210 LYS A C 1
ATOM 1572 O O . LYS A 1 210 ? 17.028 2.069 -30.821 1.00 83.94 210 LYS A O 1
ATOM 1577 N N . GLN A 1 211 ? 18.028 0.380 -31.913 1.00 84.25 211 GLN A N 1
ATOM 1578 C CA . GLN A 1 211 ? 17.723 -0.639 -30.912 1.00 84.25 211 GLN A CA 1
ATOM 1579 C C . GLN A 1 211 ? 18.399 -0.326 -29.573 1.00 84.25 211 GLN A C 1
ATOM 1581 O O . GLN A 1 211 ? 17.771 -0.452 -28.531 1.00 84.25 211 GLN A O 1
ATOM 1586 N N . ARG A 1 212 ? 19.667 0.106 -29.586 1.00 89.19 212 ARG A N 1
ATOM 1587 C CA . ARG A 1 212 ? 20.384 0.493 -28.365 1.00 89.19 212 ARG A CA 1
ATOM 1588 C C . ARG A 1 212 ? 19.675 1.631 -27.635 1.00 89.19 212 ARG A C 1
ATOM 1590 O O . ARG A 1 212 ? 19.492 1.546 -26.424 1.00 89.19 212 ARG A O 1
ATOM 1597 N N . ASP A 1 213 ? 19.331 2.692 -28.358 1.00 90.00 213 ASP A N 1
ATOM 1598 C CA . ASP A 1 213 ? 18.742 3.892 -27.761 1.00 90.00 213 ASP A CA 1
ATOM 1599 C C . ASP A 1 213 ? 17.328 3.603 -27.225 1.00 90.00 213 ASP A C 1
ATOM 1601 O O . ASP A 1 213 ? 16.990 4.037 -26.125 1.00 90.00 213 ASP A O 1
ATOM 1605 N N . GLU A 1 214 ? 16.547 2.778 -27.929 1.00 87.75 214 GLU A N 1
ATOM 1606 C CA . GLU A 1 214 ? 15.249 2.313 -27.432 1.00 87.75 214 GLU A CA 1
ATOM 1607 C C . GLU A 1 214 ? 15.397 1.405 -26.204 1.00 87.75 214 GLU A C 1
ATOM 1609 O O . GLU A 1 214 ? 14.711 1.603 -25.209 1.00 87.75 214 GLU A O 1
ATOM 1614 N N . LEU A 1 215 ? 16.333 0.450 -26.211 1.00 89.88 215 LEU A N 1
ATOM 1615 C CA . LEU A 1 215 ? 16.568 -0.414 -25.051 1.00 89.88 215 LEU A CA 1
ATOM 1616 C C . LEU A 1 215 ? 17.005 0.383 -23.812 1.00 89.88 215 LEU A C 1
ATOM 1618 O O . LEU A 1 215 ? 16.565 0.069 -22.713 1.00 89.88 215 LEU A O 1
ATOM 1622 N N . ARG A 1 216 ? 17.826 1.428 -23.977 1.00 93.06 216 ARG A N 1
ATOM 1623 C CA . ARG A 1 216 ? 18.197 2.359 -22.895 1.00 93.06 216 ARG A CA 1
ATOM 1624 C C . ARG A 1 216 ? 16.984 3.052 -22.298 1.00 93.06 216 ARG A C 1
ATOM 1626 O O . ARG A 1 216 ? 16.806 3.042 -21.085 1.00 93.06 216 ARG A O 1
ATOM 1633 N N . LYS A 1 217 ? 16.136 3.603 -23.164 1.00 91.12 217 LYS A N 1
ATOM 1634 C CA . LYS A 1 217 ? 14.885 4.238 -22.755 1.00 91.12 217 LYS A CA 1
ATOM 1635 C C . LYS A 1 217 ? 13.986 3.252 -22.002 1.00 91.12 217 LYS A C 1
ATOM 1637 O O . LYS A 1 217 ? 13.460 3.584 -20.946 1.00 91.12 217 LYS A O 1
ATOM 1642 N N . GLN A 1 218 ? 13.863 2.019 -22.496 1.00 89.12 218 GLN A N 1
ATOM 1643 C CA . GLN A 1 218 ? 13.088 0.971 -21.831 1.00 89.12 218 GLN A CA 1
ATOM 1644 C C . GLN A 1 218 ? 13.680 0.567 -20.475 1.00 89.12 218 GLN A C 1
ATOM 1646 O O . GLN A 1 218 ? 12.917 0.290 -19.552 1.00 89.12 218 GLN A O 1
ATOM 1651 N N . ILE A 1 219 ? 15.007 0.529 -20.321 1.00 93.12 219 ILE A N 1
ATOM 1652 C CA . ILE A 1 219 ? 15.644 0.295 -19.016 1.00 93.12 219 ILE A CA 1
ATOM 1653 C C . ILE A 1 219 ? 15.256 1.406 -18.047 1.00 93.12 219 ILE A C 1
ATOM 1655 O O . ILE A 1 219 ? 14.768 1.107 -16.962 1.00 93.12 219 ILE A O 1
ATOM 1659 N N . GLU A 1 220 ? 15.399 2.669 -18.449 1.00 91.88 220 GLU A N 1
ATOM 1660 C CA . GLU A 1 220 ? 15.058 3.813 -17.603 1.00 91.88 220 GLU A CA 1
ATOM 1661 C C . GLU A 1 220 ? 13.583 3.780 -17.165 1.00 91.88 220 GLU A C 1
ATOM 1663 O O . GLU A 1 220 ? 13.282 3.832 -15.969 1.00 91.88 220 GLU A O 1
ATOM 1668 N N . GLU A 1 221 ? 12.659 3.628 -18.118 1.00 88.12 221 GLU A N 1
ATOM 1669 C CA . GLU A 1 221 ? 11.220 3.596 -17.840 1.00 88.12 221 GLU A CA 1
ATOM 1670 C C . GLU A 1 221 ? 10.829 2.412 -16.948 1.00 88.12 221 GLU A C 1
ATOM 1672 O O . GLU A 1 221 ? 10.100 2.581 -15.965 1.00 88.12 221 GLU A O 1
ATOM 1677 N N . ASN A 1 222 ? 11.307 1.202 -17.259 1.00 89.94 222 ASN A N 1
ATOM 1678 C CA . ASN A 1 222 ? 10.949 0.015 -16.482 1.00 89.94 222 ASN A CA 1
ATOM 1679 C C . ASN A 1 222 ? 11.632 -0.006 -15.112 1.00 89.94 222 ASN A C 1
ATOM 1681 O O . ASN A 1 222 ? 11.049 -0.523 -14.161 1.00 89.94 222 ASN A O 1
ATOM 1685 N N . PHE A 1 223 ? 12.799 0.622 -14.960 1.00 92.12 223 PHE A N 1
ATOM 1686 C CA . PHE A 1 223 ? 13.428 0.804 -13.657 1.00 92.12 223 PHE A CA 1
ATOM 1687 C C . PHE A 1 223 ? 12.584 1.712 -12.752 1.00 92.12 223 PHE A C 1
ATOM 1689 O O . PHE A 1 223 ? 12.292 1.338 -11.613 1.00 92.12 223 PHE A O 1
ATOM 1696 N N . LYS A 1 224 ? 12.125 2.863 -13.267 1.00 89.25 224 LYS A N 1
ATOM 1697 C CA . LYS A 1 224 ? 11.209 3.770 -12.549 1.00 89.25 224 LYS A CA 1
ATOM 1698 C C . LYS A 1 224 ? 9.922 3.040 -12.150 1.00 89.25 224 LYS A C 1
ATOM 1700 O O . LYS A 1 224 ? 9.549 3.034 -10.978 1.00 89.25 224 LYS A O 1
ATOM 1705 N N . ARG A 1 225 ? 9.296 2.327 -13.095 1.00 87.31 225 ARG A N 1
ATOM 1706 C CA . ARG A 1 225 ? 8.107 1.496 -12.826 1.00 87.31 225 ARG A CA 1
ATOM 1707 C C . ARG A 1 225 ? 8.370 0.462 -11.735 1.00 87.31 225 ARG A C 1
ATOM 1709 O O . ARG A 1 225 ? 7.553 0.331 -10.827 1.00 87.31 225 ARG A O 1
ATOM 1716 N N . ARG A 1 226 ? 9.504 -0.243 -11.787 1.00 91.75 226 ARG A N 1
ATOM 1717 C CA . ARG A 1 226 ? 9.873 -1.250 -10.784 1.00 91.75 226 ARG A CA 1
ATOM 1718 C C . ARG A 1 226 ? 9.925 -0.646 -9.389 1.00 91.75 226 ARG A C 1
ATOM 1720 O O . ARG A 1 226 ? 9.318 -1.209 -8.488 1.00 91.75 226 ARG A O 1
ATOM 1727 N N . VAL A 1 227 ? 10.576 0.504 -9.213 1.00 89.94 227 VAL A N 1
ATOM 1728 C CA . VAL A 1 227 ? 10.643 1.188 -7.911 1.00 89.94 227 VAL A CA 1
ATOM 1729 C C . VAL A 1 227 ? 9.241 1.553 -7.403 1.00 89.94 227 VAL A C 1
ATOM 1731 O O . VAL A 1 227 ? 8.919 1.275 -6.247 1.00 89.94 227 VAL A O 1
ATOM 1734 N N . THR A 1 228 ? 8.365 2.089 -8.258 1.00 86.62 228 THR A N 1
ATOM 1735 C CA . THR A 1 228 ? 6.992 2.438 -7.857 1.00 86.62 228 THR A CA 1
ATOM 1736 C C . THR A 1 228 ? 6.143 1.217 -7.502 1.00 86.62 228 THR A C 1
ATOM 1738 O O . THR A 1 228 ? 5.481 1.207 -6.464 1.00 86.62 228 THR A O 1
ATOM 1741 N N . VAL A 1 229 ? 6.153 0.171 -8.335 1.00 89.62 229 VAL A N 1
ATOM 1742 C CA . VAL A 1 229 ? 5.363 -1.050 -8.095 1.00 89.62 229 VAL A CA 1
ATOM 1743 C C . VAL A 1 229 ? 5.903 -1.822 -6.888 1.00 89.62 229 VAL A C 1
ATOM 1745 O O . VAL A 1 229 ? 5.133 -2.379 -6.104 1.00 89.62 229 VAL A O 1
ATOM 1748 N N . ALA A 1 230 ? 7.213 -1.790 -6.661 1.00 91.25 230 ALA A N 1
ATOM 1749 C CA . ALA A 1 230 ? 7.814 -2.345 -5.459 1.00 91.25 230 ALA A CA 1
ATOM 1750 C C . ALA A 1 230 ? 7.353 -1.617 -4.195 1.00 91.25 230 ALA A C 1
ATOM 1752 O O . ALA A 1 230 ? 7.025 -2.263 -3.198 1.00 91.25 230 ALA A O 1
ATOM 1753 N N . PHE A 1 231 ? 7.246 -0.290 -4.248 1.00 87.38 231 PHE A N 1
ATOM 1754 C CA . PHE A 1 231 ? 6.717 0.486 -3.135 1.00 87.38 231 PHE A CA 1
ATOM 1755 C C . PHE A 1 231 ? 5.237 0.164 -2.888 1.00 87.38 231 PHE A C 1
ATOM 1757 O O . PHE A 1 231 ? 4.854 -0.104 -1.750 1.00 87.38 231 PHE A O 1
ATOM 1764 N N . LEU A 1 232 ? 4.412 0.094 -3.944 1.00 87.19 232 LEU A N 1
ATOM 1765 C CA . LEU A 1 232 ? 3.015 -0.363 -3.854 1.00 87.19 232 LEU A CA 1
ATOM 1766 C C . LEU A 1 232 ? 2.912 -1.743 -3.190 1.00 87.19 232 LEU A C 1
ATOM 1768 O O . LEU A 1 232 ? 2.053 -1.964 -2.341 1.00 87.19 232 LEU A O 1
ATOM 1772 N N . THR A 1 233 ? 3.807 -2.662 -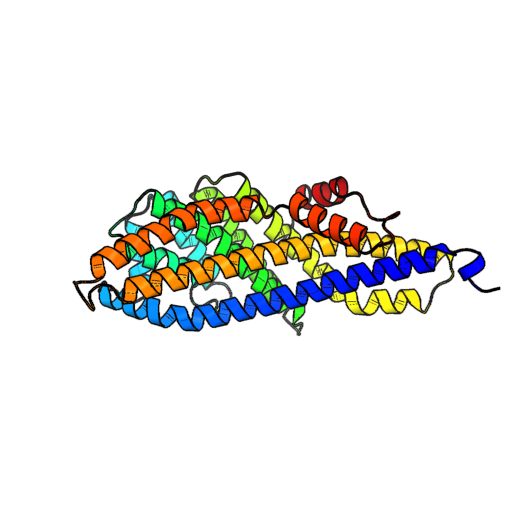3.544 1.00 90.94 233 THR A N 1
ATOM 1773 C CA . THR A 1 233 ? 3.843 -4.021 -2.985 1.00 90.94 233 THR A CA 1
ATOM 1774 C C . THR A 1 233 ? 4.216 -4.020 -1.501 1.00 90.94 233 THR A C 1
ATOM 1776 O O . THR A 1 233 ? 3.651 -4.790 -0.711 1.00 90.94 233 THR A O 1
ATOM 1779 N N . ALA A 1 234 ? 5.143 -3.149 -1.096 1.00 89.94 234 ALA A N 1
ATOM 1780 C CA . ALA A 1 234 ? 5.503 -2.958 0.305 1.00 89.94 234 ALA A CA 1
ATOM 1781 C C . ALA A 1 234 ? 4.317 -2.395 1.105 1.00 89.94 234 ALA A C 1
ATOM 1783 O O . ALA A 1 234 ? 3.963 -2.960 2.144 1.00 89.94 234 ALA A O 1
ATOM 1784 N N . LEU A 1 235 ? 3.623 -1.380 0.574 1.00 85.19 235 LEU A N 1
ATOM 1785 C CA . LEU A 1 235 ? 2.408 -0.857 1.200 1.00 85.19 235 LEU A CA 1
ATOM 1786 C C . LEU A 1 235 ? 1.310 -1.917 1.314 1.00 85.19 235 LEU A C 1
ATOM 1788 O O . LEU A 1 235 ? 0.658 -2.031 2.349 1.00 85.19 235 LEU A O 1
ATOM 1792 N N . ALA A 1 236 ? 1.120 -2.709 0.259 1.00 89.12 236 ALA A N 1
ATOM 1793 C CA . ALA A 1 236 ? 0.141 -3.783 0.241 1.00 89.12 236 ALA A CA 1
ATOM 1794 C C . ALA A 1 236 ? 0.410 -4.820 1.329 1.00 89.12 236 ALA A C 1
ATOM 1796 O O . ALA A 1 236 ? -0.503 -5.305 1.994 1.00 89.12 236 ALA A O 1
ATOM 1797 N N . SER A 1 237 ? 1.685 -5.135 1.547 1.00 91.06 237 SER A N 1
ATOM 1798 C CA . SER A 1 237 ? 2.107 -6.063 2.594 1.00 91.06 237 SER A CA 1
ATOM 1799 C C . SER A 1 237 ? 1.851 -5.500 3.991 1.00 91.06 237 SER A C 1
ATOM 1801 O O . SER A 1 237 ? 1.328 -6.219 4.842 1.00 91.06 237 SER A O 1
ATOM 1803 N N . ALA A 1 238 ? 2.145 -4.216 4.211 1.00 86.62 238 ALA A N 1
ATOM 1804 C CA . ALA A 1 238 ? 1.833 -3.535 5.464 1.00 86.62 238 ALA A CA 1
ATOM 1805 C C . ALA A 1 238 ? 0.317 -3.501 5.730 1.00 86.62 238 ALA A C 1
ATOM 1807 O O . ALA A 1 238 ? -0.124 -3.793 6.841 1.00 86.62 238 ALA A O 1
ATOM 1808 N N . ALA A 1 239 ? -0.496 -3.239 4.702 1.00 86.50 239 ALA A N 1
ATOM 1809 C CA . ALA A 1 239 ? -1.949 -3.241 4.824 1.00 86.50 239 ALA A CA 1
ATOM 1810 C C . ALA A 1 239 ? -2.513 -4.630 5.176 1.00 86.50 239 ALA A C 1
ATOM 1812 O O . ALA A 1 239 ? -3.335 -4.741 6.083 1.00 86.50 239 ALA A O 1
ATOM 1813 N N . VAL A 1 240 ? -2.051 -5.698 4.515 1.00 89.38 240 VAL A N 1
ATOM 1814 C CA . VAL A 1 240 ? -2.449 -7.080 4.855 1.00 89.38 240 VAL A CA 1
ATOM 1815 C C . VAL A 1 240 ? -2.073 -7.422 6.299 1.00 89.38 240 VAL A C 1
ATOM 1817 O O . VAL A 1 240 ? -2.904 -7.952 7.036 1.00 89.38 240 VAL A O 1
ATOM 1820 N N . SER A 1 241 ? -0.857 -7.067 6.724 1.00 87.62 241 SER A N 1
ATOM 1821 C CA . SER A 1 241 ? -0.388 -7.267 8.103 1.00 87.62 241 SER A CA 1
ATOM 1822 C C . SER A 1 241 ? -1.293 -6.560 9.119 1.00 87.62 241 SER A C 1
ATOM 1824 O O . SER A 1 241 ? -1.773 -7.171 10.076 1.00 87.62 241 SER A O 1
ATOM 1826 N N . MET A 1 242 ? -1.616 -5.287 8.866 1.00 83.12 242 MET A N 1
ATOM 1827 C CA . MET A 1 242 ? -2.528 -4.517 9.710 1.00 83.12 242 MET A CA 1
ATOM 1828 C C . MET A 1 242 ? -3.918 -5.156 9.790 1.00 83.12 242 MET A C 1
ATOM 1830 O O . MET A 1 242 ? -4.497 -5.213 10.874 1.00 83.12 242 MET A O 1
ATOM 1834 N N . ASN A 1 243 ? -4.440 -5.674 8.676 1.00 85.56 243 ASN A N 1
ATOM 1835 C CA . ASN A 1 243 ? -5.756 -6.305 8.666 1.00 85.56 243 ASN A CA 1
ATOM 1836 C C . ASN A 1 243 ? -5.791 -7.589 9.510 1.00 85.56 243 ASN A C 1
ATOM 1838 O O . ASN A 1 243 ? -6.741 -7.800 10.257 1.00 85.56 243 ASN A O 1
ATOM 1842 N N . GLY A 1 244 ? -4.737 -8.411 9.460 1.00 87.06 244 GLY A N 1
ATOM 1843 C CA . GLY A 1 244 ? -4.631 -9.610 10.301 1.00 87.06 244 GLY A CA 1
ATOM 1844 C C . GLY A 1 244 ? -4.550 -9.288 11.799 1.00 87.06 244 GLY A C 1
ATOM 1845 O O . GLY A 1 244 ? -5.162 -9.965 12.631 1.00 87.06 244 GLY A O 1
ATOM 1846 N N . ASN A 1 245 ? -3.851 -8.210 12.151 1.00 84.44 245 ASN A N 1
ATOM 1847 C CA . ASN A 1 245 ? -3.793 -7.709 13.523 1.00 84.44 245 ASN A CA 1
ATOM 1848 C C . ASN A 1 245 ? -5.166 -7.231 14.018 1.00 84.44 245 ASN A C 1
ATOM 1850 O O . ASN A 1 245 ? -5.600 -7.579 15.116 1.00 84.44 245 ASN A O 1
ATOM 1854 N N . ILE A 1 246 ? -5.868 -6.473 13.178 1.00 83.00 246 ILE A N 1
ATOM 1855 C CA . ILE A 1 246 ? -7.238 -6.029 13.420 1.00 83.00 246 ILE A CA 1
ATOM 1856 C C . ILE A 1 246 ? -8.183 -7.225 13.620 1.00 83.00 246 ILE A C 1
ATOM 1858 O O . ILE A 1 246 ? -8.920 -7.262 14.607 1.00 83.00 246 ILE A O 1
ATOM 1862 N N . GLU A 1 247 ? -8.138 -8.214 12.720 1.00 85.75 247 GLU A N 1
ATOM 1863 C CA . GLU A 1 247 ? -8.951 -9.435 12.795 1.00 85.75 247 GLU A CA 1
ATOM 1864 C C . GLU A 1 247 ? -8.760 -10.132 14.142 1.00 85.75 247 GLU A C 1
ATOM 1866 O O . GLU A 1 247 ? -9.728 -10.494 14.814 1.00 85.75 247 GLU A O 1
ATOM 1871 N N . SER A 1 248 ? -7.501 -10.245 14.564 1.00 87.69 248 SER A N 1
ATOM 1872 C CA . SER A 1 248 ? -7.121 -10.881 15.821 1.00 87.69 248 SER A CA 1
ATOM 1873 C C . SER A 1 248 ? -7.717 -10.160 17.030 1.00 87.69 248 SER A C 1
ATOM 1875 O O . SER A 1 248 ? -8.284 -10.814 17.906 1.00 87.69 248 SER A O 1
ATOM 1877 N N . ILE A 1 249 ? -7.656 -8.824 17.080 1.00 84.25 249 ILE A N 1
ATOM 1878 C CA . ILE A 1 249 ? -8.240 -8.078 18.205 1.00 84.25 249 ILE A CA 1
ATOM 1879 C C . ILE A 1 249 ? -9.758 -8.245 18.244 1.00 84.25 249 ILE A C 1
ATOM 1881 O O . ILE A 1 249 ? -10.320 -8.505 19.308 1.00 84.25 249 ILE A O 1
ATOM 1885 N N . LEU A 1 250 ? -10.434 -8.120 17.103 1.00 84.31 250 LEU A N 1
ATOM 1886 C CA . LEU A 1 250 ? -11.890 -8.244 17.059 1.00 84.31 250 LEU A CA 1
ATOM 1887 C C . LEU A 1 250 ? -12.354 -9.640 17.460 1.00 84.31 250 LEU A C 1
ATOM 1889 O O . LEU A 1 250 ? -13.358 -9.778 18.160 1.00 84.31 250 LEU A O 1
ATOM 1893 N N . LEU A 1 251 ? -11.605 -10.670 17.066 1.00 87.88 251 LEU A N 1
ATOM 1894 C CA . LEU A 1 251 ? -11.863 -12.033 17.500 1.00 87.88 251 LEU A CA 1
ATOM 1895 C C . LEU A 1 251 ? -11.774 -12.143 19.028 1.00 87.88 251 LEU A C 1
ATOM 1897 O O . LEU A 1 251 ? -12.707 -12.660 19.645 1.00 87.88 251 LEU A O 1
ATOM 1901 N N . LEU A 1 252 ? -10.716 -11.611 19.645 1.00 88.19 252 LEU A N 1
ATOM 1902 C CA . LEU A 1 252 ? -10.555 -11.612 21.104 1.00 88.19 252 LEU A CA 1
ATOM 1903 C C . LEU A 1 252 ? -11.665 -10.815 21.811 1.00 88.19 252 LEU A C 1
ATOM 1905 O O . LEU A 1 252 ? -12.250 -11.296 22.784 1.00 88.19 252 LEU A O 1
ATOM 1909 N N . GLU A 1 253 ? -12.031 -9.638 21.300 1.00 84.44 253 GLU A N 1
ATOM 1910 C CA . GLU A 1 253 ? -13.132 -8.831 21.847 1.00 84.44 253 GLU A CA 1
ATOM 1911 C C . GLU A 1 253 ? -14.493 -9.536 21.727 1.00 84.44 253 GLU A C 1
ATOM 1913 O O . GLU A 1 253 ? -15.335 -9.467 22.634 1.00 84.44 253 GLU A O 1
ATOM 1918 N N . SER A 1 254 ? -14.710 -10.286 20.642 1.00 84.62 254 SER A N 1
ATOM 1919 C CA . SER A 1 254 ? -15.923 -11.094 20.448 1.00 84.62 254 SER A CA 1
ATOM 1920 C C . SER A 1 254 ? -16.024 -12.269 21.434 1.00 84.62 254 SER A C 1
ATOM 1922 O O . SER A 1 254 ? -17.105 -12.840 21.624 1.00 84.62 254 SER A O 1
ATOM 1924 N N . MET A 1 255 ? -14.908 -12.660 22.060 1.00 86.88 255 MET A N 1
ATOM 1925 C CA . MET A 1 255 ? -14.863 -13.706 23.083 1.00 86.88 255 MET A CA 1
ATOM 1926 C C . MET A 1 255 ? -15.142 -13.168 24.490 1.00 86.88 255 MET A C 1
ATOM 1928 O O . MET A 1 255 ? -15.662 -13.916 25.321 1.00 86.88 255 MET A O 1
ATOM 1932 N N . LYS A 1 256 ? -14.874 -11.882 24.753 1.00 84.94 256 LYS A N 1
ATOM 1933 C CA . LYS A 1 256 ? -15.125 -11.270 26.066 1.00 84.94 256 LYS A CA 1
ATOM 1934 C C . LYS A 1 256 ? -16.593 -11.371 26.477 1.00 84.94 256 LYS A C 1
ATOM 1936 O O . LYS A 1 256 ? -17.491 -11.069 25.684 1.00 84.94 256 LYS A O 1
ATOM 1941 N N . GLY A 1 257 ? -16.835 -11.734 27.732 1.00 83.81 257 GLY A N 1
ATOM 1942 C CA . GLY A 1 257 ? -18.163 -11.911 28.320 1.00 83.81 257 GLY A CA 1
ATOM 1943 C C . GLY A 1 257 ? -18.805 -13.276 28.048 1.00 83.81 257 GLY A C 1
ATOM 1944 O O . GLY A 1 257 ? -19.891 -13.533 28.565 1.00 83.81 257 GLY A O 1
ATOM 1945 N N . LYS A 1 258 ? -18.159 -14.162 27.270 1.00 86.75 258 LYS A N 1
ATOM 1946 C CA . LYS A 1 258 ? -18.609 -15.559 27.099 1.00 86.75 258 LYS A CA 1
ATOM 1947 C C . LYS A 1 258 ? -18.153 -16.454 28.252 1.00 86.75 258 LYS A C 1
ATOM 1949 O O . LYS A 1 258 ? -18.901 -17.341 28.654 1.00 86.75 258 LYS A O 1
ATOM 1954 N N . ASP A 1 259 ? -16.959 -16.211 28.793 1.00 87.06 259 ASP A N 1
ATOM 1955 C CA . ASP A 1 259 ? -16.455 -16.875 29.998 1.00 87.06 259 ASP A CA 1
ATOM 1956 C C . ASP A 1 259 ? -15.704 -15.866 30.892 1.00 87.06 259 ASP A C 1
ATOM 1958 O O . ASP A 1 259 ? -14.569 -15.485 30.588 1.00 87.06 259 ASP A O 1
ATOM 1962 N N . PRO A 1 260 ? -16.291 -15.471 32.039 1.00 86.81 260 PRO A N 1
ATOM 1963 C CA . PRO A 1 260 ? -15.672 -14.528 32.970 1.00 86.81 260 PRO A CA 1
ATOM 1964 C C . PRO A 1 260 ? -14.283 -14.946 33.470 1.00 86.81 260 PRO A C 1
ATOM 1966 O O . PRO A 1 260 ? -13.514 -14.100 33.925 1.00 86.81 260 PRO A O 1
ATOM 1969 N N . LYS A 1 261 ? -13.940 -16.242 33.417 1.00 85.38 261 LYS A N 1
ATOM 1970 C CA . LYS A 1 261 ? -12.639 -16.747 33.882 1.00 85.38 261 LYS A CA 1
ATOM 1971 C C . LYS A 1 261 ? -11.488 -16.376 32.954 1.00 85.38 261 LYS A C 1
ATOM 1973 O O . LYS A 1 261 ? -10.346 -16.364 33.408 1.00 85.38 261 LYS A O 1
ATOM 1978 N N . VAL A 1 262 ? -11.768 -16.093 31.682 1.00 86.94 262 VAL A N 1
ATOM 1979 C CA . VAL A 1 262 ? -10.741 -15.738 30.691 1.00 86.94 262 VAL A CA 1
ATOM 1980 C C . VAL A 1 262 ? -10.758 -14.260 30.320 1.00 86.94 262 VAL A C 1
ATOM 1982 O O . VAL A 1 262 ? -9.777 -13.789 29.759 1.00 86.94 262 VAL A O 1
ATOM 1985 N N . ASP A 1 263 ? -11.799 -13.508 30.686 1.00 86.56 263 ASP A N 1
ATOM 1986 C CA . ASP A 1 263 ? -11.965 -12.097 30.305 1.00 86.56 263 ASP A CA 1
ATOM 1987 C C . ASP A 1 263 ? -10.760 -11.216 30.660 1.00 86.56 263 ASP A C 1
ATOM 1989 O O . ASP A 1 263 ? -10.354 -10.379 29.855 1.00 86.56 263 ASP A O 1
ATOM 1993 N N . LYS A 1 264 ? -10.140 -11.427 31.830 1.00 84.88 264 LYS A N 1
ATOM 1994 C CA . LYS A 1 264 ? -8.931 -10.685 32.215 1.00 84.88 264 LYS A CA 1
ATOM 1995 C C . LYS A 1 264 ? -7.752 -10.995 31.284 1.00 84.88 264 LYS A C 1
ATOM 1997 O O . LYS A 1 264 ? -7.090 -10.075 30.818 1.00 84.88 264 LYS A O 1
ATOM 2002 N N . ASN A 1 265 ? -7.525 -12.273 30.984 1.00 86.94 265 ASN A N 1
ATOM 2003 C CA . ASN A 1 265 ? -6.446 -12.698 30.089 1.00 86.94 265 ASN A CA 1
ATOM 2004 C C . ASN A 1 265 ? -6.700 -12.217 28.652 1.00 86.94 265 ASN A C 1
ATOM 2006 O O . ASN A 1 265 ? -5.763 -11.854 27.949 1.00 86.94 265 ASN A O 1
ATOM 2010 N N . LEU A 1 266 ? -7.967 -12.192 28.222 1.00 86.88 266 LEU A N 1
ATOM 2011 C CA . LEU A 1 266 ? -8.361 -11.641 26.928 1.00 86.88 266 LEU A CA 1
ATOM 2012 C C . LEU A 1 266 ? -8.081 -10.140 26.865 1.00 86.88 266 LEU A C 1
ATOM 2014 O O . LEU A 1 266 ? -7.529 -9.688 25.869 1.00 86.88 266 LEU A O 1
ATOM 2018 N N . GLN A 1 267 ? -8.408 -9.380 27.916 1.00 84.00 267 GLN A N 1
ATOM 2019 C CA . GLN A 1 267 ? -8.101 -7.950 27.967 1.00 84.00 267 GLN A CA 1
ATOM 2020 C C . GLN A 1 267 ? -6.594 -7.693 27.888 1.00 84.00 267 GLN A C 1
ATOM 2022 O O . GLN A 1 267 ? -6.170 -6.879 27.079 1.00 84.00 267 GLN A O 1
ATOM 2027 N N . GLU A 1 268 ? -5.787 -8.422 28.663 1.00 85.06 268 GLU A N 1
ATOM 2028 C CA . GLU A 1 268 ? -4.325 -8.295 28.610 1.00 85.06 268 GLU A CA 1
ATOM 2029 C C . GLU A 1 268 ? -3.778 -8.618 27.208 1.00 85.06 268 GLU A C 1
ATOM 2031 O O . GLU A 1 268 ? -2.900 -7.914 26.714 1.00 85.06 268 GLU A O 1
ATOM 2036 N N . ALA A 1 269 ? -4.327 -9.629 26.524 1.00 86.00 269 ALA A N 1
ATOM 2037 C CA . ALA A 1 269 ? -3.955 -9.949 25.145 1.00 86.00 269 ALA A CA 1
ATOM 2038 C C . ALA A 1 269 ? -4.376 -8.855 24.149 1.00 86.00 269 ALA A C 1
ATOM 2040 O O . ALA A 1 269 ? -3.606 -8.508 23.256 1.00 86.00 269 ALA A O 1
ATOM 2041 N N . ILE A 1 270 ? -5.577 -8.292 24.305 1.00 83.25 270 ILE A N 1
ATOM 2042 C CA . ILE A 1 270 ? -6.067 -7.176 23.487 1.00 83.25 270 ILE A CA 1
ATOM 2043 C C . ILE A 1 270 ? -5.173 -5.955 23.674 1.00 83.25 270 ILE A C 1
ATOM 2045 O O . ILE A 1 270 ? -4.757 -5.358 22.683 1.00 83.25 270 ILE A O 1
ATOM 2049 N N . ASP A 1 271 ? -4.828 -5.611 24.912 1.00 80.50 271 ASP A N 1
ATOM 2050 C CA . ASP A 1 271 ? -3.954 -4.479 25.221 1.00 80.50 271 ASP A CA 1
ATOM 2051 C C . ASP A 1 271 ? -2.556 -4.692 24.620 1.00 80.50 271 ASP A C 1
ATOM 2053 O O . ASP A 1 271 ? -2.019 -3.792 23.968 1.00 80.50 271 ASP A O 1
ATOM 2057 N N . LEU A 1 272 ? -2.012 -5.910 24.754 1.00 82.44 272 LEU A N 1
ATOM 2058 C CA . LEU A 1 272 ? -0.704 -6.298 24.224 1.00 82.44 272 LEU A CA 1
ATOM 2059 C C . LEU A 1 272 ? -0.658 -6.347 22.695 1.00 82.44 272 LEU A C 1
ATOM 2061 O O . LEU A 1 272 ? 0.414 -6.174 22.133 1.00 82.44 272 LEU A O 1
ATOM 2065 N N . LEU A 1 273 ? -1.779 -6.570 22.010 1.00 80.44 273 LEU A N 1
ATOM 2066 C CA . LEU A 1 273 ? -1.850 -6.449 20.552 1.00 80.44 273 LEU A CA 1
ATOM 2067 C C . LEU A 1 273 ? -2.059 -4.994 20.125 1.00 80.44 273 LEU A C 1
ATOM 2069 O O . LEU A 1 273 ? -1.396 -4.515 19.211 1.00 80.44 273 LEU A O 1
ATOM 2073 N N . THR A 1 274 ? -2.948 -4.268 20.801 1.00 75.06 274 THR A N 1
ATOM 2074 C CA . THR A 1 274 ? -3.366 -2.914 20.409 1.00 75.06 274 THR A CA 1
ATOM 2075 C C . THR A 1 274 ? -2.240 -1.892 20.550 1.00 75.06 274 THR A C 1
ATOM 2077 O O . THR A 1 274 ? -2.089 -1.022 19.692 1.00 75.06 274 THR A O 1
ATOM 2080 N N . GLU A 1 275 ? -1.442 -1.983 21.617 1.00 74.12 275 GLU A N 1
ATOM 2081 C CA . GLU A 1 275 ? -0.356 -1.033 21.876 1.00 74.12 275 GLU A CA 1
ATOM 2082 C C . GLU A 1 275 ? 0.775 -1.115 20.834 1.00 74.12 275 GLU A C 1
ATOM 2084 O O . GLU A 1 275 ? 1.112 -0.074 20.265 1.00 74.12 275 GLU A O 1
ATOM 2089 N N . PRO A 1 276 ? 1.297 -2.304 20.477 1.00 75.50 276 PRO A N 1
ATOM 2090 C CA . PRO A 1 276 ? 2.219 -2.443 19.361 1.00 75.50 276 PRO A CA 1
ATOM 2091 C C . PRO A 1 276 ? 1.601 -2.053 18.031 1.00 75.50 276 PRO A C 1
ATOM 2093 O O . PRO A 1 276 ? 2.295 -1.443 17.243 1.00 75.50 276 PRO A O 1
ATOM 2096 N N . ILE A 1 277 ? 0.323 -2.331 17.757 1.00 73.88 277 ILE A N 1
ATOM 2097 C CA . ILE A 1 277 ? -0.260 -2.011 16.444 1.00 73.88 277 ILE A CA 1
ATOM 2098 C C . ILE A 1 277 ? -0.145 -0.521 16.121 1.00 73.88 277 ILE A C 1
ATOM 2100 O O . ILE A 1 277 ? 0.280 -0.183 15.023 1.00 73.88 277 ILE A O 1
ATOM 2104 N N . ALA A 1 278 ? -0.466 0.374 17.057 1.00 69.56 278 ALA A N 1
ATOM 2105 C CA . ALA A 1 278 ? -0.380 1.811 16.799 1.00 69.56 278 ALA A CA 1
ATOM 2106 C C . ALA A 1 278 ? 1.057 2.259 16.459 1.00 69.56 278 ALA A C 1
ATOM 2108 O O . ALA A 1 278 ? 1.263 2.967 15.475 1.00 69.56 278 ALA A O 1
ATOM 2109 N N . SER A 1 279 ? 2.047 1.794 17.226 1.00 74.62 279 SER A N 1
ATOM 2110 C CA . SER A 1 279 ? 3.463 2.134 17.018 1.00 74.62 279 SER A CA 1
ATOM 2111 C C . SER A 1 279 ? 4.067 1.419 15.806 1.00 74.62 279 SER A C 1
ATOM 2113 O O . SER A 1 279 ? 4.734 2.031 14.979 1.00 74.62 279 SER A O 1
ATOM 2115 N N . SER A 1 280 ? 3.784 0.128 15.651 1.00 74.75 280 SER A N 1
ATOM 2116 C CA . SER A 1 280 ? 4.245 -0.697 14.538 1.00 74.75 280 SER A CA 1
ATOM 2117 C C . SER A 1 280 ? 3.668 -0.230 13.216 1.00 74.75 280 SER A C 1
ATOM 2119 O O . SER A 1 280 ? 4.314 -0.428 12.199 1.00 74.75 280 SER A O 1
ATOM 2121 N N . ILE A 1 281 ? 2.479 0.377 13.184 1.00 72.31 281 ILE A N 1
ATOM 2122 C CA . ILE A 1 281 ? 1.961 0.944 11.941 1.00 72.31 281 ILE A CA 1
ATOM 2123 C C . ILE A 1 281 ? 2.804 2.148 11.509 1.00 72.31 281 ILE A C 1
ATOM 2125 O O . ILE A 1 281 ? 3.219 2.195 10.354 1.00 72.31 281 ILE A O 1
ATOM 2129 N N . GLU A 1 282 ? 3.104 3.084 12.410 1.00 73.38 282 GLU A N 1
ATOM 2130 C CA . GLU A 1 282 ? 3.993 4.212 12.099 1.00 73.38 282 GLU A CA 1
ATOM 2131 C C . GLU A 1 282 ? 5.384 3.723 11.671 1.00 73.38 282 GLU A C 1
ATOM 2133 O O . GLU A 1 282 ? 5.868 4.132 10.619 1.00 73.38 282 GLU A O 1
ATOM 2138 N N . GLU A 1 283 ? 5.970 2.767 12.400 1.00 80.06 283 GLU A N 1
ATOM 2139 C CA . GLU A 1 283 ? 7.260 2.160 12.046 1.00 80.06 283 GLU A CA 1
ATOM 2140 C C . GLU A 1 283 ? 7.215 1.432 10.696 1.00 80.06 283 GLU A C 1
ATOM 2142 O O . GLU A 1 283 ? 8.099 1.619 9.862 1.00 80.06 283 GLU A O 1
ATOM 2147 N N . MET A 1 284 ? 6.183 0.620 10.439 1.00 76.00 284 MET A N 1
ATOM 2148 C CA . MET A 1 284 ? 6.010 -0.064 9.155 1.00 76.00 284 MET A CA 1
ATOM 2149 C C . MET A 1 284 ? 5.917 0.951 8.021 1.00 76.00 284 MET A C 1
ATOM 2151 O O . MET A 1 284 ? 6.557 0.760 6.992 1.00 76.00 284 MET A O 1
ATOM 2155 N N . TRP A 1 285 ? 5.169 2.040 8.196 1.00 75.44 285 TRP A N 1
ATOM 2156 C CA . TRP A 1 285 ? 5.063 3.075 7.170 1.00 75.44 285 TRP A CA 1
ATOM 2157 C C . TRP A 1 285 ? 6.351 3.878 6.997 1.00 75.44 285 TRP A C 1
ATOM 2159 O O . TRP A 1 285 ? 6.678 4.237 5.869 1.00 75.44 285 TRP A O 1
ATOM 2169 N N . ASP A 1 286 ? 7.108 4.117 8.066 1.00 77.44 286 ASP A N 1
ATOM 2170 C CA . ASP A 1 286 ? 8.430 4.745 7.988 1.00 77.44 286 ASP A CA 1
ATOM 2171 C C . ASP A 1 286 ? 9.445 3.868 7.251 1.00 77.44 286 ASP A C 1
ATOM 2173 O O . ASP A 1 286 ? 10.295 4.381 6.516 1.00 77.44 286 ASP A O 1
ATOM 2177 N N . LEU A 1 287 ? 9.330 2.546 7.401 1.00 78.88 287 LEU A N 1
ATOM 2178 C CA . LEU A 1 287 ? 10.139 1.572 6.674 1.00 78.88 287 LEU A CA 1
ATOM 2179 C C . LEU A 1 287 ? 9.740 1.458 5.199 1.00 78.88 287 LEU A C 1
ATOM 2181 O O . LEU A 1 287 ? 10.588 1.113 4.371 1.00 78.88 287 LEU A O 1
ATOM 2185 N N . VAL A 1 288 ? 8.492 1.773 4.842 1.00 80.94 288 VAL A N 1
ATOM 2186 C CA . VAL A 1 288 ? 8.060 1.848 3.442 1.00 80.94 288 VAL A CA 1
ATOM 2187 C C . VAL A 1 288 ? 8.515 3.184 2.844 1.00 80.94 288 VAL A C 1
ATOM 2189 O O . VAL A 1 288 ? 7.772 4.158 2.752 1.00 80.94 288 VAL A O 1
ATOM 2192 N N . SER A 1 289 ? 9.781 3.222 2.426 1.00 83.44 289 SER A N 1
ATOM 2193 C CA . SER A 1 289 ? 10.390 4.342 1.707 1.00 83.44 289 SER A CA 1
ATOM 2194 C C . SER A 1 289 ? 10.894 3.905 0.330 1.00 83.44 289 SER A C 1
ATOM 2196 O O . SER A 1 289 ? 11.182 2.724 0.107 1.00 83.44 289 SER A O 1
ATOM 2198 N N . TYR A 1 290 ? 11.010 4.852 -0.607 1.00 82.88 290 TYR A N 1
ATOM 2199 C CA . TYR A 1 290 ? 11.579 4.547 -1.918 1.00 82.88 290 TYR A CA 1
ATOM 2200 C C . TYR A 1 290 ? 13.030 4.079 -1.807 1.00 82.88 290 TYR A C 1
ATOM 2202 O O . TYR A 1 290 ? 13.417 3.179 -2.541 1.00 82.88 290 TYR A O 1
ATOM 2210 N N . GLU A 1 291 ? 13.809 4.625 -0.872 1.00 86.25 291 GLU A N 1
ATOM 2211 C CA . GLU A 1 291 ? 15.193 4.221 -0.619 1.00 86.25 291 GLU A CA 1
ATOM 2212 C C . GLU A 1 291 ? 15.276 2.753 -0.206 1.00 86.25 291 GLU A C 1
ATOM 2214 O O . GLU A 1 291 ? 15.977 1.984 -0.858 1.00 86.25 291 GLU A O 1
ATOM 2219 N N . ASN A 1 292 ? 14.522 2.347 0.821 1.00 88.00 292 ASN A N 1
ATOM 2220 C CA . ASN A 1 292 ? 14.561 0.977 1.340 1.00 88.00 292 ASN A CA 1
ATOM 2221 C C . ASN A 1 292 ? 14.117 -0.036 0.279 1.00 88.00 292 ASN A C 1
ATOM 2223 O O . ASN A 1 292 ? 14.726 -1.096 0.098 1.00 88.00 292 ASN A O 1
ATOM 2227 N N . VAL A 1 293 ? 13.048 0.298 -0.446 1.00 89.12 293 VAL A N 1
ATOM 2228 C CA . VAL A 1 293 ? 12.519 -0.550 -1.511 1.00 89.12 293 VAL A CA 1
ATOM 2229 C C . VAL A 1 293 ? 13.515 -0.640 -2.666 1.00 89.12 293 VAL A C 1
ATOM 2231 O O . VAL A 1 293 ? 13.835 -1.739 -3.119 1.00 89.12 293 VAL A O 1
ATOM 2234 N N . ALA A 1 294 ? 14.042 0.491 -3.127 1.00 87.56 294 ALA A N 1
ATOM 2235 C CA . ALA A 1 294 ? 14.997 0.522 -4.221 1.00 87.56 294 ALA A CA 1
ATOM 2236 C C . ALA A 1 294 ? 16.298 -0.208 -3.868 1.00 87.56 294 ALA A C 1
ATOM 2238 O O . ALA A 1 294 ? 16.784 -1.001 -4.670 1.00 87.56 294 ALA A O 1
ATOM 2239 N N . GLU A 1 295 ? 16.820 -0.020 -2.654 1.00 89.31 295 GLU A N 1
ATOM 2240 C CA . GLU A 1 295 ? 18.000 -0.730 -2.162 1.00 89.31 295 GLU A CA 1
ATOM 2241 C C . GLU A 1 295 ? 17.774 -2.245 -2.125 1.00 89.31 295 GLU A C 1
ATOM 2243 O O . GLU A 1 295 ? 18.638 -3.007 -2.567 1.00 89.31 295 GLU A O 1
ATOM 2248 N N . THR A 1 296 ? 16.598 -2.694 -1.673 1.00 91.69 296 THR A N 1
ATOM 2249 C CA . THR A 1 296 ? 16.231 -4.118 -1.675 1.00 91.69 296 THR A CA 1
ATOM 2250 C C . THR A 1 296 ? 16.322 -4.711 -3.085 1.00 91.69 296 THR A C 1
ATOM 2252 O O . THR A 1 296 ? 16.945 -5.758 -3.279 1.00 91.69 296 THR A O 1
ATOM 2255 N N . TRP A 1 297 ? 15.774 -4.020 -4.088 1.00 92.25 297 TRP A N 1
ATOM 2256 C CA . TRP A 1 297 ? 15.799 -4.487 -5.478 1.00 92.25 297 TRP A CA 1
ATOM 2257 C C . TRP A 1 297 ? 17.173 -4.359 -6.139 1.00 92.25 297 TRP A C 1
ATOM 2259 O O . TRP A 1 297 ? 17.579 -5.259 -6.870 1.00 92.25 297 TRP A O 1
ATOM 2269 N N . THR A 1 298 ? 17.944 -3.315 -5.834 1.00 90.88 298 THR A N 1
ATOM 2270 C CA . THR A 1 298 ? 19.339 -3.209 -6.284 1.00 90.88 298 THR A CA 1
ATOM 2271 C C . THR A 1 298 ? 20.208 -4.319 -5.686 1.00 90.88 298 THR A C 1
ATOM 2273 O O . THR A 1 298 ? 21.080 -4.861 -6.363 1.00 90.88 298 THR A O 1
ATOM 2276 N N . ASN A 1 299 ? 19.975 -4.714 -4.433 1.00 93.69 299 ASN A N 1
ATOM 2277 C CA . ASN A 1 299 ? 20.678 -5.847 -3.834 1.00 93.69 299 ASN A CA 1
ATOM 2278 C C . ASN A 1 299 ? 20.268 -7.176 -4.482 1.00 93.69 299 ASN A C 1
ATOM 2280 O O . ASN A 1 299 ? 21.133 -8.018 -4.728 1.00 93.69 299 ASN A O 1
ATOM 2284 N N . LEU A 1 300 ? 18.989 -7.347 -4.833 1.00 94.62 300 LEU A N 1
ATOM 2285 C CA . LEU A 1 300 ? 18.546 -8.495 -5.626 1.00 94.62 300 LEU A CA 1
ATOM 2286 C C . LEU A 1 300 ? 19.249 -8.540 -6.991 1.00 94.62 300 LEU A C 1
ATOM 2288 O O . LEU A 1 300 ? 19.750 -9.596 -7.375 1.00 94.62 300 LEU A O 1
ATOM 2292 N N . ASP A 1 301 ? 19.344 -7.401 -7.683 1.00 96.69 301 ASP A N 1
ATOM 2293 C CA . ASP A 1 301 ? 20.040 -7.277 -8.969 1.00 96.69 301 ASP A CA 1
ATOM 2294 C C . ASP A 1 301 ? 21.513 -7.693 -8.879 1.00 96.69 301 ASP A C 1
ATOM 2296 O O . ASP A 1 301 ? 22.004 -8.468 -9.705 1.00 96.69 301 ASP A O 1
ATOM 2300 N N . ARG A 1 302 ? 22.212 -7.226 -7.838 1.00 96.50 302 ARG A N 1
ATOM 2301 C CA . ARG A 1 302 ? 23.603 -7.614 -7.561 1.00 96.50 302 ARG A CA 1
ATOM 2302 C C . ARG A 1 302 ? 23.724 -9.116 -7.330 1.00 96.50 302 ARG A C 1
ATOM 2304 O O . ARG A 1 302 ? 24.601 -9.753 -7.906 1.00 96.50 302 ARG A O 1
ATOM 2311 N N . ASN A 1 303 ? 22.825 -9.687 -6.531 1.00 97.25 303 ASN A N 1
ATOM 2312 C CA . ASN A 1 303 ? 22.844 -11.108 -6.191 1.00 97.25 303 ASN A CA 1
ATOM 2313 C C . ASN A 1 303 ? 22.543 -12.010 -7.396 1.00 97.25 303 ASN A C 1
ATOM 2315 O O . ASN A 1 303 ? 23.119 -13.092 -7.500 1.00 97.25 303 ASN A O 1
ATOM 2319 N N . ARG A 1 304 ? 21.677 -11.573 -8.322 1.00 96.31 304 ARG A N 1
ATOM 2320 C CA . ARG A 1 304 ? 21.373 -12.318 -9.559 1.00 96.31 304 ARG A CA 1
ATOM 2321 C C . ARG A 1 304 ? 22.398 -12.105 -10.678 1.00 96.31 304 ARG A C 1
ATOM 2323 O O . ARG A 1 304 ? 22.307 -12.768 -11.709 1.00 96.31 304 ARG A O 1
ATOM 2330 N N . GLY A 1 305 ? 23.369 -11.208 -10.487 1.00 97.44 305 GLY A N 1
ATOM 2331 C CA . GLY A 1 305 ? 24.345 -10.850 -11.516 1.00 97.44 305 GLY A CA 1
ATOM 2332 C C . GLY A 1 305 ? 23.706 -10.132 -12.708 1.00 97.44 305 GLY A C 1
ATOM 2333 O O . GLY A 1 305 ? 24.080 -10.390 -13.853 1.00 97.44 305 GLY A O 1
ATOM 2334 N N . SER A 1 306 ? 22.708 -9.280 -12.452 1.00 97.00 306 SER A N 1
ATOM 2335 C CA . SER A 1 306 ? 22.088 -8.450 -13.488 1.00 97.00 306 SER A CA 1
ATOM 2336 C C . SER A 1 306 ? 23.077 -7.478 -14.104 1.00 97.00 306 SER A C 1
ATOM 2338 O O . SER A 1 306 ? 23.977 -6.963 -13.441 1.00 97.00 306 SER A O 1
ATOM 2340 N N . TRP A 1 307 ? 22.844 -7.161 -15.373 1.00 97.06 307 TRP A N 1
ATOM 2341 C CA . TRP A 1 307 ? 23.531 -6.067 -16.037 1.00 97.06 307 TRP A CA 1
ATOM 2342 C C . TRP A 1 307 ? 22.852 -4.739 -15.675 1.00 97.06 307 TRP A C 1
ATOM 2344 O O . TRP A 1 307 ? 21.701 -4.531 -16.042 1.00 97.06 307 TRP A O 1
ATOM 2354 N N . MET A 1 308 ? 23.543 -3.873 -14.930 1.00 96.50 308 MET A N 1
ATOM 2355 C CA . MET A 1 308 ? 22.985 -2.633 -14.355 1.00 96.50 308 MET A CA 1
ATOM 2356 C C . MET A 1 308 ? 23.706 -1.363 -14.836 1.00 96.50 308 MET A C 1
ATOM 2358 O O . MET A 1 308 ? 23.462 -0.284 -14.305 1.00 96.50 308 MET A O 1
ATOM 2362 N N . ASP A 1 309 ? 24.621 -1.470 -15.804 1.00 97.12 309 ASP A N 1
ATOM 2363 C CA . ASP A 1 309 ? 25.530 -0.372 -16.181 1.00 97.12 309 ASP A CA 1
ATOM 2364 C C . ASP A 1 309 ? 24.802 0.884 -16.689 1.00 97.12 309 ASP A C 1
ATOM 2366 O O . ASP A 1 309 ? 25.368 1.976 -16.691 1.00 97.12 309 ASP A O 1
ATOM 2370 N N . GLU A 1 310 ? 23.558 0.726 -17.144 1.00 95.94 310 GLU A N 1
ATOM 2371 C CA . GLU A 1 310 ? 22.715 1.802 -17.674 1.00 95.94 310 GLU A CA 1
ATOM 2372 C C . GLU A 1 310 ? 21.421 1.998 -16.883 1.00 95.94 310 GLU A C 1
ATOM 2374 O O . GLU A 1 310 ? 20.510 2.678 -17.355 1.00 95.94 310 GLU A O 1
ATOM 2379 N N . ASP A 1 311 ? 21.327 1.419 -15.686 1.00 96.12 311 ASP A N 1
ATOM 2380 C CA . ASP A 1 311 ? 20.234 1.759 -14.786 1.00 96.12 311 ASP A CA 1
ATOM 2381 C C . ASP A 1 311 ? 20.365 3.234 -14.355 1.00 96.12 311 ASP A C 1
ATOM 2383 O O . ASP A 1 311 ? 21.475 3.700 -14.062 1.00 96.12 311 ASP A O 1
ATOM 2387 N N . PRO A 1 312 ? 19.254 3.987 -14.278 1.00 93.69 312 PRO A N 1
ATOM 2388 C CA . PRO A 1 312 ? 19.284 5.338 -13.734 1.00 93.69 312 PRO A CA 1
ATOM 2389 C C . PRO A 1 312 ? 19.716 5.309 -12.264 1.00 93.69 312 PRO A C 1
ATOM 2391 O O . PRO A 1 312 ? 19.497 4.325 -11.546 1.00 93.69 312 PRO A O 1
ATOM 2394 N N . SER A 1 313 ? 20.318 6.397 -11.774 1.00 93.06 313 SER A N 1
ATOM 2395 C CA . SER A 1 313 ? 20.722 6.422 -10.371 1.00 93.06 313 SER A CA 1
ATOM 2396 C C . SER A 1 313 ? 19.492 6.443 -9.459 1.00 93.06 313 SER A C 1
ATOM 2398 O O . SER A 1 313 ? 18.519 7.157 -9.706 1.00 93.06 313 SER A O 1
ATOM 2400 N N . LEU A 1 314 ? 19.546 5.692 -8.352 1.00 88.62 314 LEU A N 1
ATOM 2401 C CA . LEU A 1 314 ? 18.442 5.654 -7.385 1.00 88.62 314 LEU A CA 1
ATOM 2402 C C . LEU A 1 314 ? 18.069 7.044 -6.884 1.00 88.62 314 LEU A C 1
ATOM 2404 O O . LEU A 1 314 ? 16.896 7.366 -6.755 1.00 88.62 314 LEU A O 1
ATOM 2408 N N . LYS A 1 315 ? 19.075 7.883 -6.632 1.00 89.94 315 LYS A N 1
ATOM 2409 C CA . LYS A 1 315 ? 18.861 9.240 -6.143 1.00 89.94 315 LYS A CA 1
ATOM 2410 C C . LYS A 1 315 ? 18.081 10.087 -7.147 1.00 89.94 315 LYS A C 1
ATOM 2412 O O . LYS A 1 315 ? 17.189 10.817 -6.727 1.00 89.94 315 LYS A O 1
ATOM 2417 N N . GLU A 1 316 ? 18.406 10.006 -8.437 1.00 89.25 316 GLU A N 1
ATOM 2418 C CA . GLU A 1 316 ? 17.682 10.735 -9.488 1.00 89.25 316 GLU A CA 1
ATOM 2419 C C . GLU A 1 316 ? 16.238 10.252 -9.585 1.00 89.25 316 GLU A C 1
ATOM 2421 O O . GLU A 1 316 ? 15.333 11.076 -9.527 1.00 89.25 316 GLU A O 1
ATOM 2426 N N . VAL A 1 317 ? 16.024 8.933 -9.621 1.00 86.69 317 VAL A N 1
ATOM 2427 C CA . VAL A 1 317 ? 14.682 8.334 -9.683 1.00 86.69 317 VAL A CA 1
ATOM 2428 C C . VAL A 1 317 ? 13.826 8.759 -8.491 1.00 86.69 317 VAL A C 1
ATOM 2430 O O . VAL A 1 317 ? 12.683 9.169 -8.670 1.00 86.69 317 VAL A O 1
ATOM 2433 N N . ILE A 1 318 ? 14.378 8.703 -7.277 1.00 84.06 318 ILE A N 1
ATOM 2434 C CA . ILE A 1 318 ? 13.669 9.111 -6.058 1.00 84.06 318 ILE A CA 1
ATOM 2435 C C . ILE A 1 318 ? 13.372 10.609 -6.093 1.00 84.06 318 ILE A C 1
ATOM 2437 O O . ILE A 1 318 ? 12.237 11.007 -5.859 1.00 84.06 318 ILE A O 1
ATOM 2441 N N . THR A 1 319 ? 14.356 11.438 -6.450 1.00 85.38 319 THR A N 1
ATOM 2442 C CA . THR A 1 319 ? 14.170 12.896 -6.529 1.00 85.38 319 THR A CA 1
ATOM 2443 C C . THR A 1 319 ? 13.087 13.259 -7.545 1.00 85.38 319 THR A C 1
ATOM 2445 O O . THR A 1 319 ? 12.230 14.087 -7.254 1.00 85.38 319 THR A O 1
ATOM 2448 N N . GLU A 1 320 ? 13.084 12.630 -8.720 1.00 83.25 320 GLU A N 1
ATOM 2449 C CA . GLU A 1 320 ? 12.052 12.811 -9.746 1.00 83.25 320 GLU A CA 1
ATOM 2450 C C . GLU A 1 320 ? 10.669 12.423 -9.204 1.00 83.25 320 GLU A C 1
ATOM 2452 O O . GLU A 1 320 ? 9.741 13.227 -9.251 1.00 83.25 320 GLU A O 1
ATOM 2457 N N . MET A 1 321 ? 10.553 11.252 -8.568 1.00 76.94 321 MET A N 1
ATOM 2458 C CA . MET A 1 321 ? 9.301 10.790 -7.952 1.00 76.94 321 MET A CA 1
ATOM 2459 C C . MET A 1 321 ? 8.812 11.685 -6.804 1.00 76.94 321 MET A C 1
ATOM 2461 O O . MET A 1 321 ? 7.606 11.756 -6.565 1.00 76.94 321 MET A O 1
ATOM 2465 N N . GLU A 1 322 ? 9.721 12.351 -6.086 1.00 74.12 322 GLU A N 1
ATOM 2466 C CA . GLU A 1 322 ? 9.401 13.241 -4.965 1.00 74.12 322 GLU A CA 1
ATOM 2467 C C . GLU A 1 322 ? 9.063 14.679 -5.382 1.00 74.12 322 GLU A C 1
ATOM 2469 O O . GLU A 1 322 ? 8.263 15.327 -4.704 1.00 74.12 322 GLU A O 1
ATOM 2474 N N . THR A 1 323 ? 9.674 15.190 -6.456 1.00 73.50 323 THR A N 1
ATOM 2475 C CA . THR A 1 323 ? 9.544 16.593 -6.916 1.00 73.50 323 THR A CA 1
ATOM 2476 C C . THR A 1 323 ? 8.366 16.828 -7.855 1.00 73.50 323 THR A C 1
ATOM 2478 O O . THR A 1 323 ? 7.952 17.964 -8.078 1.00 73.50 323 THR A O 1
ATOM 2481 N N . GLU A 1 324 ? 7.794 15.762 -8.392 1.00 64.62 324 GLU A N 1
ATOM 2482 C CA . GLU A 1 324 ? 6.679 15.780 -9.326 1.00 64.62 324 GLU A CA 1
ATOM 2483 C C . GLU A 1 324 ? 5.324 16.134 -8.645 1.00 64.62 324 GLU A C 1
ATOM 2485 O O . GLU A 1 324 ? 4.406 15.314 -8.567 1.00 64.62 324 GLU A O 1
ATOM 2490 N N . GLU A 1 325 ? 5.187 17.366 -8.131 1.00 51.03 325 GLU A N 1
ATOM 2491 C CA . GLU A 1 325 ? 4.135 17.769 -7.172 1.00 51.03 325 GLU A CA 1
ATOM 2492 C C . GLU A 1 325 ? 2.708 17.988 -7.730 1.00 51.03 325 GLU A C 1
ATOM 2494 O O . GLU A 1 325 ? 1.743 17.923 -6.950 1.00 51.03 325 GLU A O 1
ATOM 2499 N N . GLU A 1 326 ? 2.513 18.165 -9.039 1.00 47.88 326 GLU A N 1
ATOM 2500 C CA . GLU A 1 326 ? 1.195 18.479 -9.617 1.00 47.88 326 GLU A CA 1
ATOM 2501 C C . GLU A 1 326 ? 0.702 17.406 -10.598 1.00 47.88 326 GLU A C 1
ATOM 2503 O O . GLU A 1 326 ? 1.322 17.112 -11.619 1.00 47.88 326 GLU A O 1
ATOM 2508 N N . ILE A 1 327 ? -0.446 16.813 -10.263 1.00 45.81 327 ILE A N 1
ATOM 2509 C CA . ILE A 1 327 ? -1.334 16.142 -11.212 1.00 45.81 327 ILE A CA 1
ATOM 2510 C C . ILE A 1 327 ? -2.620 16.936 -11.163 1.00 45.81 327 ILE A C 1
ATOM 2512 O O . ILE A 1 327 ? -3.257 17.003 -10.107 1.00 45.81 327 ILE A O 1
ATOM 2516 N N . ASP A 1 328 ? -2.987 17.523 -12.292 1.00 44.09 328 ASP A N 1
ATOM 2517 C CA . ASP A 1 328 ? -4.338 18.008 -12.481 1.00 44.09 328 ASP A CA 1
ATOM 2518 C C . ASP A 1 328 ? -5.196 16.810 -12.897 1.00 44.09 328 ASP A C 1
ATOM 2520 O O . ASP A 1 328 ? -5.098 16.313 -14.017 1.00 44.09 328 ASP A O 1
ATOM 2524 N N . PHE A 1 329 ? -5.960 16.269 -11.947 1.00 40.75 329 PHE A N 1
ATOM 2525 C CA . PHE A 1 329 ? -7.006 15.286 -12.234 1.00 40.75 329 PHE A CA 1
ATOM 2526 C C . PHE A 1 329 ? -8.260 16.051 -12.695 1.00 40.75 329 PHE A C 1
ATOM 2528 O O . PHE A 1 329 ? -9.273 16.052 -11.983 1.00 40.75 329 PHE A O 1
ATOM 2535 N N . THR A 1 330 ? -8.146 16.785 -13.807 1.00 43.09 330 THR A N 1
ATOM 2536 C CA . THR A 1 330 ? -9.266 17.462 -14.478 1.00 43.09 330 THR A CA 1
ATOM 2537 C C . THR A 1 330 ? -9.996 16.545 -15.442 1.00 43.09 330 THR A C 1
ATOM 2539 O O . THR A 1 330 ? -9.347 15.689 -16.083 1.00 43.09 330 THR 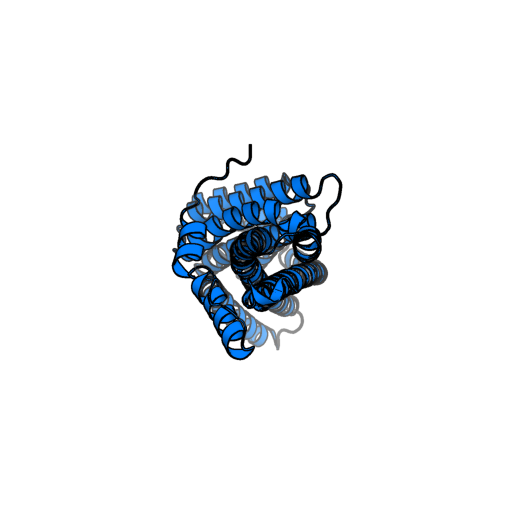A O 1
#

Foldseek 3Di:
DDLCVVFVCLVQLLVLLVVLLVLLVVLLVLLLVLLVLLVVLLVLCVVLLCLLCVVLVHDDLVSLLCVQLVQDDPLLSVLLVQLQVLVVPQPPCCVSPPLSSLLSSLQSLVPGDDPLSLLSVLLSLLLSLLSLLSVLSNLLVVDDPCSLVSSLSSLVSSLSSLVSSCRRNVDDPLSVQSNLLSVLSNVVSVVVVCSPPPSVVLVPDDRSVVSVVVSLVSLASSLLSSLSSLLSSLSSVLSSVLSVLSSVLSVLSSCAPVDPVCNVVSVVVNCVSSVCSSVVSVVSSVCSDSVNSSVVVVVVCVVVVRDCPSHDDSVVSRCCSNVVPDDDPD

pLDDT: mean 79.32, std 12.52, range [40.75, 97.44]

Mean predicted aligned error: 7.47 Å

Nearest PDB structures (foldseek):
  8evm-assembly1_A  TM=2.845E-01  e=1.606E-01  synthetic construct
  7jh5-assembly1_A  TM=2.363E-01  e=8.423E-02  synthetic construct
  9dze-assembly1_c  TM=2.272E-01  e=8.239E-01  synthetic construct
  4f4c-assembly1_A  TM=1.445E-01  e=1.571E+00  Caenorhabditis elegans

Secondary structure (DSSP, 8-state):
--GGGT-TTHHHHHHHHHHHHHHHHHHHHHHHHHHHHHHHHHHHHHHHHHHHHHHTT--SHHHHHHHHHTTS-HHHHHHHHHHHHHHHTSTT--GGGHHHHHHHHHHHHHTS--HHHHHHHHHHHHHHHHHHHHHHHHHHHH--TTHHHHHHHHHHHHHHHHHHHHHHHT--HHHHHHHHHHHHHHHHHHHHTTHHHHHHHHHHH--HHHHHHHHHHHHHHHHHHHHHHHHHHHHHHHHHHHHHHHHHHHHHHHHTTT-TTTHHHHHHHHHHHHHHHHHHHHHHHHH--HHHHHHHHHHHHHHHT---TTPPPHHHHHHHHHH-------

Sequence (330 aa):
MSIDLFYPENRNRAKRVTELVDDVSGMQNAIRDKTDQLDEADARIVPLLNDLMRKYGLRTVDDLIERVVAEMPPKQEQGIRKILDDLDKTSANIEKSFGAVTSITLFAAAGGVSAKVIQLMKSNAIYVSARLTMKAFTVALRGGANALEEAGELFKAASKASSTLSTSFETTTSLGKALRFVKTAGKVLTALGIVADVALSVIAAVEGAKQRDELRKQIEENFKRRVTVAFLTALASAAVSMNGNIESILLLESMKGKDPKVDKNLQEAIDLLTEPIASSIEEMWDLVSYENVAETWTNLDRNRGSWMDEDPSLKEVITEMETEEEIDFT

Organism: NCBI:txid448386